Protein AF-L7FL25-F1 (afdb_monomer)

pLDDT: mean 92.97, std 6.47, range [58.88, 98.38]

Radius of gyration: 22.75 Å; Cα contacts (8 Å, |Δi|>4): 664; chains: 1; bounding box: 56×35×63 Å

Structure (mmCIF, N/CA/C/O backbone):
data_AF-L7FL25-F1
#
_entry.id   AF-L7FL25-F1
#
loop_
_atom_site.group_PDB
_atom_site.id
_atom_site.type_symbol
_atom_site.label_atom_id
_atom_site.label_alt_id
_atom_site.label_comp_id
_atom_site.label_asym_id
_atom_site.label_entity_id
_atom_site.label_seq_id
_atom_site.pdbx_PDB_ins_code
_atom_site.Cartn_x
_atom_site.Cartn_y
_atom_site.Cartn_z
_atom_site.occupancy
_atom_site.B_iso_or_equiv
_atom_site.auth_seq_id
_atom_site.auth_comp_id
_atom_site.auth_asym_id
_atom_site.auth_atom_id
_atom_site.pdbx_PDB_model_num
ATOM 1 N N . MET A 1 1 ? 30.724 -2.884 -9.203 1.00 71.31 1 MET A N 1
ATOM 2 C CA . MET A 1 1 ? 30.619 -2.531 -7.763 1.00 71.31 1 MET A CA 1
ATOM 3 C C . MET A 1 1 ? 30.364 -3.788 -6.920 1.00 71.31 1 MET A C 1
ATOM 5 O O . MET A 1 1 ? 29.225 -4.236 -6.845 1.00 71.31 1 MET A O 1
ATOM 9 N N . GLN A 1 2 ? 31.397 -4.402 -6.324 1.00 74.38 2 GLN A N 1
ATOM 10 C CA . GLN A 1 2 ? 31.293 -5.758 -5.736 1.00 74.38 2 GLN A CA 1
ATOM 11 C C . GLN A 1 2 ? 30.597 -5.832 -4.360 1.00 74.38 2 GLN A C 1
ATOM 13 O O . GLN A 1 2 ? 29.992 -6.856 -4.044 1.00 74.38 2 GLN A O 1
ATOM 18 N N . ASN A 1 3 ? 30.626 -4.745 -3.579 1.00 88.00 3 ASN A N 1
ATOM 19 C CA . ASN A 1 3 ? 30.110 -4.721 -2.199 1.00 88.00 3 ASN A CA 1
ATOM 20 C C . ASN A 1 3 ? 28.787 -3.955 -2.031 1.00 88.00 3 ASN A C 1
ATOM 22 O O . ASN A 1 3 ? 28.270 -3.859 -0.923 1.00 88.00 3 ASN A O 1
ATOM 26 N N . VAL A 1 4 ? 28.226 -3.407 -3.113 1.00 90.94 4 VAL A N 1
ATOM 27 C CA . VAL A 1 4 ? 26.942 -2.693 -3.054 1.00 90.94 4 VAL A CA 1
ATOM 28 C C . VAL A 1 4 ? 25.815 -3.699 -2.829 1.00 90.94 4 VAL A C 1
ATOM 30 O O . VAL A 1 4 ? 25.627 -4.607 -3.635 1.00 90.94 4 VAL A O 1
ATOM 33 N N . THR A 1 5 ? 25.055 -3.540 -1.748 1.00 93.44 5 THR A N 1
ATOM 34 C CA . THR A 1 5 ? 23.944 -4.439 -1.387 1.00 93.44 5 THR A CA 1
ATOM 35 C C . THR A 1 5 ? 22.573 -3.884 -1.767 1.00 93.44 5 THR A C 1
ATOM 37 O O . THR A 1 5 ? 21.626 -4.655 -1.919 1.00 93.44 5 THR A O 1
ATOM 40 N N . LYS A 1 6 ? 22.454 -2.566 -1.953 1.00 95.56 6 LYS A N 1
ATOM 41 C CA . LYS A 1 6 ? 21.206 -1.879 -2.296 1.00 95.56 6 LYS A CA 1
ATOM 42 C C . LYS A 1 6 ? 21.477 -0.726 -3.261 1.00 95.56 6 LYS A C 1
ATOM 44 O O . LYS A 1 6 ? 22.417 0.036 -3.051 1.00 95.56 6 LYS A O 1
ATOM 49 N N . ILE A 1 7 ? 20.639 -0.602 -4.284 1.00 95.88 7 ILE A N 1
ATOM 50 C CA . ILE A 1 7 ? 20.593 0.515 -5.230 1.00 95.88 7 ILE A CA 1
ATOM 51 C C . ILE A 1 7 ? 19.174 1.072 -5.180 1.00 95.88 7 ILE A C 1
ATOM 53 O O . ILE A 1 7 ? 18.212 0.357 -5.463 1.00 95.88 7 ILE A O 1
ATOM 57 N N . CYS A 1 8 ? 19.051 2.322 -4.744 1.00 96.19 8 CYS A N 1
ATOM 58 C CA . CYS A 1 8 ? 17.766 2.976 -4.525 1.00 96.19 8 CYS A CA 1
ATOM 59 C C . CYS A 1 8 ? 17.143 3.461 -5.838 1.00 96.19 8 CYS A C 1
ATOM 61 O O . CYS A 1 8 ? 17.826 3.572 -6.857 1.00 96.19 8 CYS A O 1
ATOM 63 N N . GLN A 1 9 ? 15.846 3.766 -5.798 1.00 95.62 9 GLN A N 1
ATOM 64 C CA . GLN A 1 9 ? 15.095 4.234 -6.963 1.00 95.62 9 GLN A CA 1
ATOM 65 C C . GLN A 1 9 ? 15.796 5.411 -7.651 1.00 95.62 9 GLN A C 1
ATOM 67 O O . GLN A 1 9 ? 16.361 6.277 -6.981 1.00 95.62 9 GLN A O 1
ATOM 72 N N . PHE A 1 10 ? 15.775 5.419 -8.983 1.00 96.12 10 PHE A N 1
ATOM 73 C CA . PHE A 1 10 ? 16.338 6.489 -9.816 1.00 96.12 10 PHE A CA 1
ATOM 74 C C . PHE A 1 10 ? 17.855 6.741 -9.680 1.00 96.12 10 PHE A C 1
ATOM 76 O O . PHE A 1 10 ? 18.336 7.760 -10.167 1.00 96.12 10 PHE A O 1
ATOM 83 N N . SER A 1 11 ? 18.638 5.823 -9.091 1.00 97.25 11 SER A N 1
ATOM 84 C CA . SER A 1 11 ? 20.077 6.048 -8.820 1.00 97.25 11 SER A CA 1
ATOM 85 C C . SER A 1 11 ? 20.934 6.383 -10.053 1.00 97.25 11 SER A C 1
ATOM 87 O O . SER A 1 11 ? 21.906 7.119 -9.916 1.00 97.25 11 SER A O 1
ATOM 89 N N . PHE A 1 12 ? 20.607 5.853 -11.238 1.00 97.56 12 PHE A N 1
ATOM 90 C CA . PHE A 1 12 ? 21.300 6.177 -12.496 1.00 97.56 12 PHE A CA 1
ATOM 91 C C . PHE A 1 12 ? 20.380 6.868 -13.510 1.00 97.56 12 PHE A C 1
ATOM 93 O O . PHE A 1 12 ? 20.730 6.989 -14.685 1.00 97.56 12 PHE A O 1
ATOM 100 N N . LYS A 1 13 ? 19.213 7.358 -13.072 1.00 97.50 13 LYS A N 1
ATOM 101 C CA . LYS A 1 13 ? 18.252 8.015 -13.958 1.00 97.50 13 LYS A CA 1
ATOM 102 C C . LYS A 1 13 ? 18.916 9.162 -14.722 1.00 97.50 13 LYS A C 1
ATOM 104 O O . LYS A 1 13 ? 19.648 9.969 -14.154 1.00 97.50 13 LYS A O 1
ATOM 109 N N . ASN A 1 14 ? 18.657 9.225 -16.024 1.00 97.75 14 ASN A N 1
ATOM 110 C CA . ASN A 1 14 ? 19.174 10.211 -16.971 1.00 97.75 14 ASN A CA 1
ATOM 111 C C . ASN A 1 14 ? 20.707 10.282 -17.074 1.00 97.75 14 ASN A C 1
ATOM 113 O O . ASN A 1 14 ? 21.243 11.258 -17.597 1.00 97.75 14 ASN A O 1
ATOM 117 N N . CYS A 1 15 ? 21.435 9.241 -16.654 1.00 97.88 15 CYS A N 1
ATOM 118 C CA . CYS A 1 15 ? 22.861 9.090 -16.952 1.00 97.88 15 CYS A CA 1
ATOM 119 C C . CYS A 1 15 ? 23.084 8.733 -18.437 1.00 97.88 15 CYS A C 1
ATOM 121 O O . CYS A 1 15 ? 23.600 7.669 -18.774 1.00 97.88 15 CYS A O 1
ATOM 123 N N . SER A 1 16 ? 22.694 9.630 -19.342 1.00 97.31 16 SER A N 1
ATOM 124 C CA . SER A 1 16 ? 22.695 9.435 -20.798 1.00 97.31 16 SER A CA 1
ATOM 125 C C . SER A 1 16 ? 24.093 9.256 -21.401 1.00 97.31 16 SER A C 1
ATOM 127 O O . SER A 1 16 ? 24.225 8.682 -22.478 1.00 97.31 16 SER A O 1
ATOM 129 N N . SER A 1 17 ? 25.144 9.680 -20.693 1.00 98.00 17 SER A N 1
ATOM 130 C CA . SER A 1 17 ? 26.545 9.491 -21.097 1.00 98.00 17 SER A CA 1
ATOM 131 C C . SER A 1 17 ? 27.182 8.199 -20.568 1.00 98.00 17 SER A C 1
ATOM 133 O O . SER A 1 17 ? 28.287 7.855 -20.991 1.00 98.00 17 SER A O 1
ATOM 135 N N . LEU A 1 18 ? 26.531 7.479 -19.645 1.00 97.88 18 LEU A N 1
ATOM 136 C CA . LEU A 1 18 ? 27.086 6.275 -19.023 1.00 97.88 18 LEU A CA 1
ATOM 137 C C . LEU A 1 18 ? 27.212 5.150 -20.055 1.00 97.88 18 LEU A C 1
ATOM 139 O O . LEU A 1 18 ? 26.214 4.728 -20.624 1.00 97.88 18 LEU A O 1
ATOM 143 N N . LYS A 1 19 ? 28.435 4.654 -20.286 1.00 98.25 19 LYS A N 1
ATOM 144 C CA . LYS A 1 19 ? 28.714 3.632 -21.314 1.00 98.25 19 LYS A CA 1
ATOM 145 C C . LYS A 1 19 ? 28.660 2.202 -20.798 1.00 98.25 19 LYS A C 1
ATOM 147 O O . LYS A 1 19 ? 28.176 1.311 -21.490 1.00 98.25 19 LYS A O 1
ATOM 152 N N . SER A 1 20 ? 29.144 1.971 -19.585 1.00 97.62 20 SER A N 1
ATOM 153 C CA . SER A 1 20 ? 29.201 0.634 -19.002 1.00 97.62 20 SER A CA 1
ATOM 154 C C . SER A 1 20 ? 28.794 0.651 -17.543 1.00 97.62 20 SER A C 1
ATOM 156 O O . SER A 1 20 ? 29.249 1.513 -16.789 1.00 97.62 20 SER A O 1
ATOM 158 N N . LEU A 1 21 ? 28.016 -0.342 -17.126 1.00 96.56 21 LEU A N 1
ATOM 159 C CA . LEU A 1 21 ? 27.626 -0.512 -15.735 1.00 96.56 21 LEU A CA 1
ATOM 160 C C . LEU A 1 21 ? 27.617 -1.994 -15.354 1.00 96.56 21 LEU A C 1
ATOM 162 O O . LEU A 1 21 ? 26.986 -2.821 -16.004 1.00 96.56 21 LEU A O 1
ATOM 166 N N . HIS A 1 22 ? 28.322 -2.318 -14.271 1.00 95.62 22 HIS A N 1
ATOM 167 C CA . HIS A 1 22 ? 28.366 -3.664 -13.705 1.00 95.62 22 HIS A CA 1
ATOM 168 C C . HIS A 1 22 ? 27.932 -3.633 -12.235 1.00 95.62 22 HIS A C 1
ATOM 170 O O . HIS A 1 22 ? 28.645 -3.123 -11.349 1.00 95.62 22 HIS A O 1
ATOM 176 N N . ILE A 1 23 ? 26.761 -4.212 -11.980 1.00 94.31 23 ILE A N 1
ATOM 177 C CA . ILE A 1 23 ? 26.146 -4.366 -10.666 1.00 94.31 23 ILE A CA 1
ATOM 178 C C . ILE A 1 23 ? 26.212 -5.840 -10.269 1.00 94.31 23 ILE A C 1
ATOM 180 O O . ILE A 1 23 ? 25.781 -6.728 -11.001 1.00 94.31 23 ILE A O 1
ATOM 184 N N . ASN A 1 24 ? 26.747 -6.102 -9.076 1.00 90.81 24 ASN A N 1
ATOM 185 C CA . ASN A 1 24 ? 26.892 -7.466 -8.583 1.00 90.81 24 ASN A CA 1
ATOM 186 C C . ASN A 1 24 ? 25.520 -8.136 -8.379 1.00 90.81 24 ASN A C 1
ATOM 188 O O . ASN A 1 24 ? 24.565 -7.483 -7.965 1.00 90.81 24 ASN A O 1
ATOM 192 N N . LYS A 1 25 ? 25.452 -9.459 -8.569 1.00 90.62 25 LYS A N 1
ATOM 193 C CA . LYS A 1 25 ? 24.206 -10.249 -8.516 1.00 90.62 25 LYS A CA 1
ATOM 194 C C . LYS A 1 25 ? 23.465 -10.230 -7.168 1.00 90.62 25 LYS A C 1
ATOM 196 O O . LYS A 1 25 ? 22.314 -10.646 -7.126 1.00 90.62 25 LYS A O 1
ATOM 201 N N . ARG A 1 26 ? 24.104 -9.791 -6.074 1.00 91.25 26 ARG A N 1
ATOM 202 C CA . ARG A 1 26 ? 23.493 -9.731 -4.730 1.00 91.25 26 ARG A CA 1
ATOM 203 C C . ARG A 1 26 ? 22.820 -8.391 -4.439 1.00 91.25 26 ARG A C 1
ATOM 205 O O . ARG A 1 26 ? 22.103 -8.289 -3.446 1.00 91.25 26 ARG A O 1
ATOM 212 N N . ALA A 1 27 ? 23.070 -7.366 -5.253 1.00 94.56 27 ALA A N 1
ATOM 213 C CA . ALA A 1 27 ? 22.489 -6.052 -5.039 1.00 94.56 27 ALA A CA 1
ATOM 214 C C . ALA A 1 27 ? 20.966 -6.099 -5.226 1.00 94.56 27 ALA A C 1
ATOM 216 O O . ALA A 1 27 ? 20.466 -6.581 -6.241 1.00 94.56 27 ALA A O 1
ATOM 217 N N . LYS A 1 28 ? 20.221 -5.553 -4.263 1.00 95.50 28 LYS A N 1
ATOM 218 C CA . LYS A 1 28 ? 18.791 -5.276 -4.420 1.00 95.50 28 LYS A CA 1
ATOM 219 C C . LYS A 1 28 ? 18.629 -3.967 -5.183 1.00 95.50 28 LYS A C 1
ATOM 221 O O . LYS A 1 28 ? 19.120 -2.938 -4.725 1.00 95.50 28 LYS A O 1
ATOM 226 N N . ILE A 1 29 ? 17.957 -4.018 -6.327 1.00 96.00 29 ILE A N 1
ATOM 227 C CA . ILE A 1 29 ? 17.713 -2.860 -7.192 1.00 96.00 29 ILE A CA 1
ATOM 228 C C . ILE A 1 29 ? 16.250 -2.439 -7.051 1.00 96.00 29 ILE A C 1
ATOM 230 O O . ILE A 1 29 ? 15.357 -3.283 -7.078 1.00 96.00 29 ILE A O 1
ATOM 234 N N . SER A 1 30 ? 16.015 -1.143 -6.874 1.00 96.12 30 SER A N 1
ATOM 235 C CA . SER A 1 30 ? 14.686 -0.530 -6.953 1.00 96.12 30 SER A CA 1
ATOM 236 C C . SER A 1 30 ? 14.312 -0.184 -8.402 1.00 96.12 30 SER A C 1
ATOM 238 O O . SER A 1 30 ? 15.174 -0.109 -9.272 1.00 96.12 30 SER A O 1
ATOM 240 N N . PHE A 1 31 ? 13.032 0.061 -8.669 1.00 95.56 31 PHE A N 1
ATOM 241 C CA . PHE A 1 31 ? 12.566 0.484 -9.994 1.00 95.56 31 PHE A CA 1
ATOM 242 C C . PHE A 1 31 ? 13.139 1.855 -10.406 1.00 95.56 31 PHE A C 1
ATOM 244 O O . PHE A 1 31 ? 13.623 2.635 -9.579 1.00 95.56 31 PHE A O 1
ATOM 251 N N . GLY A 1 32 ? 13.084 2.145 -11.702 1.00 96.62 32 GLY A N 1
ATOM 252 C CA . GLY A 1 32 ? 13.452 3.421 -12.306 1.00 96.62 32 GLY A CA 1
ATOM 253 C C . GLY A 1 32 ? 14.956 3.699 -12.320 1.00 96.62 32 GLY A C 1
ATOM 254 O O . GLY A 1 32 ? 15.379 4.820 -12.595 1.00 96.62 32 GLY A O 1
ATOM 255 N N . CYS A 1 33 ? 15.796 2.728 -11.955 1.00 97.00 33 CYS A N 1
ATOM 256 C CA . CYS A 1 33 ? 17.228 2.966 -11.799 1.00 97.00 33 CYS A CA 1
ATOM 257 C C . CYS A 1 33 ? 17.926 3.333 -13.108 1.00 97.00 33 CYS A C 1
ATOM 259 O O . CYS A 1 33 ? 18.925 4.042 -13.039 1.00 97.00 33 CYS A O 1
ATOM 261 N N . PHE A 1 34 ? 17.440 2.854 -14.253 1.00 97.75 34 PHE A N 1
ATOM 262 C CA . PHE A 1 34 ? 18.116 2.941 -15.547 1.00 97.75 34 PHE A CA 1
ATOM 263 C C . PHE A 1 34 ? 17.378 3.829 -16.553 1.00 97.75 34 PHE A C 1
ATOM 265 O O . PHE A 1 34 ? 17.811 3.927 -17.700 1.00 97.75 34 PHE A O 1
ATOM 272 N N . GLU A 1 35 ? 16.288 4.487 -16.148 1.00 97.00 35 GLU A N 1
ATOM 273 C CA . GLU A 1 35 ? 15.520 5.387 -17.013 1.00 97.00 35 GLU A CA 1
ATOM 274 C C . GLU A 1 35 ? 16.438 6.414 -17.682 1.00 97.00 35 GLU A C 1
ATOM 276 O O . GLU A 1 35 ? 17.232 7.079 -17.018 1.00 97.00 35 GLU A O 1
ATOM 281 N N . GLY A 1 36 ? 16.355 6.551 -19.004 1.00 97.12 36 GLY A N 1
ATOM 282 C CA . GLY A 1 36 ? 17.159 7.531 -19.737 1.00 97.12 36 GLY A CA 1
ATOM 283 C C . GLY A 1 36 ? 18.667 7.233 -19.807 1.00 97.12 36 GLY A C 1
ATOM 284 O O . GLY A 1 36 ? 19.416 8.069 -20.319 1.00 97.12 36 GLY A O 1
ATOM 285 N N . CYS A 1 37 ? 19.151 6.063 -19.365 1.00 97.88 37 CYS A N 1
ATOM 286 C CA . CYS A 1 37 ? 20.539 5.616 -19.576 1.00 97.88 37 CYS A CA 1
ATOM 287 C C . CYS A 1 37 ? 20.805 5.176 -21.032 1.00 97.88 37 CYS A C 1
ATOM 289 O O . CYS A 1 37 ? 21.295 4.079 -21.296 1.00 97.88 37 CYS A O 1
ATOM 291 N N . VAL A 1 38 ? 20.499 6.041 -21.997 1.00 96.81 38 VAL A N 1
ATOM 292 C CA . VAL A 1 38 ? 20.554 5.741 -23.440 1.00 96.81 38 VAL A CA 1
ATOM 293 C C . VAL A 1 38 ? 21.971 5.528 -23.984 1.00 96.81 38 VAL A C 1
ATOM 295 O O . VAL A 1 38 ? 22.139 5.024 -25.089 1.00 96.81 38 VAL A O 1
ATOM 298 N N . GLY A 1 39 ? 23.002 5.916 -23.229 1.00 97.50 39 GLY A N 1
ATOM 299 C CA . GLY A 1 39 ? 24.400 5.760 -23.625 1.00 97.50 39 GLY A CA 1
ATOM 300 C C . GLY A 1 39 ? 25.001 4.389 -23.338 1.00 97.50 39 GLY A C 1
ATOM 301 O O . GLY A 1 39 ? 26.134 4.156 -23.769 1.00 97.50 39 GLY A O 1
ATOM 302 N N . LEU A 1 40 ? 24.294 3.518 -22.608 1.00 98.31 40 LEU A N 1
ATOM 303 C CA . LEU A 1 40 ? 24.820 2.224 -22.187 1.00 98.31 40 LEU A CA 1
ATOM 304 C C . LEU A 1 40 ? 25.064 1.325 -23.401 1.00 98.31 40 LEU A C 1
ATOM 306 O O . LEU A 1 40 ? 24.191 1.119 -24.237 1.00 98.31 40 LEU A O 1
ATOM 310 N N . THR A 1 41 ? 26.251 0.731 -23.451 1.00 98.06 41 THR A N 1
ATOM 311 C CA . THR A 1 41 ? 26.651 -0.282 -24.437 1.00 98.06 41 THR A CA 1
ATOM 312 C C . THR A 1 41 ? 27.077 -1.592 -23.776 1.00 98.06 41 THR A C 1
ATOM 314 O O . THR A 1 41 ? 27.203 -2.608 -24.451 1.00 98.06 41 THR A O 1
ATOM 317 N N . SER A 1 42 ? 27.287 -1.598 -22.455 1.00 97.94 42 SER A N 1
ATOM 318 C CA . SER A 1 42 ? 27.575 -2.798 -21.664 1.00 97.94 42 SER A CA 1
ATOM 319 C C . SER A 1 42 ? 26.871 -2.730 -20.309 1.00 97.94 42 SER A C 1
ATOM 321 O O . SER A 1 42 ? 27.067 -1.778 -19.551 1.00 97.94 42 SER A O 1
ATOM 323 N N . LEU A 1 43 ? 26.043 -3.730 -20.000 1.00 97.56 43 LEU A N 1
ATOM 324 C CA . LEU A 1 43 ? 25.255 -3.761 -18.771 1.00 97.56 43 LEU A CA 1
ATOM 325 C C . LEU A 1 43 ? 25.160 -5.171 -18.186 1.00 97.56 43 LEU A C 1
ATOM 327 O O . LEU A 1 43 ? 24.567 -6.075 -18.781 1.00 97.56 43 LEU A O 1
ATOM 331 N N . GLU A 1 44 ? 25.656 -5.327 -16.962 1.00 96.12 44 GLU A N 1
ATOM 332 C CA . GLU A 1 44 ? 25.461 -6.529 -16.153 1.00 96.12 44 GLU A CA 1
ATOM 333 C C . GLU A 1 44 ? 24.740 -6.175 -14.852 1.00 96.12 44 GLU A C 1
ATOM 335 O O . GLU A 1 44 ? 25.232 -5.377 -14.051 1.00 96.12 44 GLU A O 1
ATOM 340 N N . ILE A 1 45 ? 23.564 -6.773 -14.658 1.00 96.00 45 ILE A N 1
ATOM 341 C CA . ILE A 1 45 ? 22.691 -6.556 -13.500 1.00 96.00 45 ILE A CA 1
ATOM 342 C C . ILE A 1 45 ? 22.207 -7.892 -12.911 1.00 96.00 45 ILE A C 1
ATOM 344 O O . ILE A 1 45 ? 22.165 -8.894 -13.632 1.00 96.00 45 ILE A O 1
ATOM 348 N N . PRO A 1 46 ? 21.813 -7.930 -11.622 1.00 95.00 46 PRO A N 1
ATOM 349 C CA . PRO A 1 46 ? 21.092 -9.042 -11.008 1.00 95.00 46 PRO A CA 1
ATOM 350 C C . PRO A 1 46 ? 19.952 -9.566 -11.887 1.00 95.00 46 PRO A C 1
ATOM 352 O O . PRO A 1 46 ? 19.007 -8.849 -12.217 1.00 95.00 46 PRO A O 1
ATOM 355 N N . ASN A 1 47 ? 20.054 -10.835 -12.272 1.00 95.81 47 ASN A N 1
ATOM 356 C CA . ASN A 1 47 ? 19.052 -11.536 -13.062 1.00 95.81 47 ASN A CA 1
ATOM 357 C C . ASN A 1 47 ? 19.123 -13.046 -12.786 1.00 95.81 47 ASN A C 1
ATOM 359 O O . ASN A 1 47 ? 20.144 -13.556 -12.320 1.00 95.81 47 ASN A O 1
ATOM 363 N N . ASN A 1 48 ? 18.048 -13.751 -13.119 1.00 95.94 48 ASN A N 1
ATOM 364 C CA . ASN A 1 48 ? 17.998 -15.202 -13.223 1.00 95.94 48 ASN A CA 1
ATOM 365 C C . ASN A 1 48 ? 17.722 -15.564 -14.687 1.00 95.94 48 ASN A C 1
ATOM 367 O O . ASN A 1 48 ? 16.607 -15.359 -15.162 1.00 95.94 48 ASN A O 1
ATOM 371 N N . ASN A 1 49 ? 18.733 -16.055 -15.408 1.00 95.75 49 ASN A N 1
ATOM 372 C CA . ASN A 1 49 ? 18.632 -16.393 -16.833 1.00 95.75 49 ASN A CA 1
ATOM 373 C C . ASN A 1 49 ? 17.981 -15.271 -17.660 1.00 95.75 49 ASN A C 1
ATOM 375 O O . ASN A 1 49 ? 16.960 -15.476 -18.309 1.00 95.75 49 ASN A O 1
ATOM 379 N N . LYS A 1 50 ? 18.554 -14.063 -17.593 1.00 96.62 50 LYS A N 1
ATOM 380 C CA . LYS A 1 50 ? 18.061 -12.831 -18.233 1.00 96.62 50 LYS A CA 1
ATOM 381 C C . LYS A 1 50 ? 16.744 -12.268 -17.696 1.00 96.62 50 LYS A C 1
ATOM 383 O O . LYS A 1 50 ? 16.433 -11.127 -18.019 1.00 96.62 50 LYS A O 1
ATOM 388 N N . LYS A 1 51 ? 16.007 -12.961 -16.830 1.00 97.31 51 LYS A N 1
ATOM 389 C CA . LYS A 1 51 ? 14.871 -12.361 -16.121 1.00 97.31 51 LYS A CA 1
ATOM 390 C C . LYS A 1 51 ? 15.366 -11.509 -14.957 1.00 97.31 51 LYS A C 1
ATOM 392 O O . LYS A 1 51 ? 16.019 -12.035 -14.053 1.00 97.31 51 LYS A O 1
ATOM 397 N N . VAL A 1 52 ? 15.087 -10.208 -14.963 1.00 96.31 52 VAL A N 1
ATOM 398 C CA . VAL A 1 52 ? 15.474 -9.331 -13.845 1.00 96.31 52 VAL A CA 1
ATOM 399 C C . VAL A 1 52 ? 14.692 -9.688 -12.579 1.00 96.31 52 VAL A C 1
ATOM 401 O O . VAL A 1 52 ? 13.556 -10.155 -12.638 1.00 96.31 52 VAL A O 1
ATOM 404 N N . THR A 1 53 ? 15.315 -9.501 -11.417 1.00 91.12 53 THR A N 1
ATOM 405 C CA . THR A 1 53 ? 14.745 -9.896 -10.113 1.00 91.12 53 THR A CA 1
ATOM 406 C C . THR A 1 53 ? 14.031 -8.755 -9.385 1.00 91.12 53 THR A C 1
ATOM 408 O O . THR A 1 53 ? 13.711 -8.883 -8.206 1.00 91.12 53 THR A O 1
ATOM 411 N N . PHE A 1 54 ? 13.837 -7.621 -10.051 1.00 94.38 54 PHE A N 1
ATOM 412 C CA . PHE A 1 54 ? 13.227 -6.408 -9.516 1.00 94.38 54 PHE A CA 1
ATOM 413 C C . PHE A 1 54 ? 12.162 -5.897 -10.489 1.00 94.38 54 PHE A C 1
ATOM 415 O O . PHE A 1 54 ? 12.193 -6.237 -11.672 1.00 94.38 54 PHE A O 1
ATOM 422 N N . LYS A 1 55 ? 11.218 -5.097 -9.986 1.00 96.00 55 LYS A N 1
ATOM 423 C CA . LYS A 1 55 ? 10.223 -4.442 -10.840 1.00 96.00 55 LYS A CA 1
ATOM 424 C C . LYS A 1 55 ? 10.864 -3.289 -11.600 1.00 96.00 55 LYS A C 1
ATOM 426 O O . LYS A 1 55 ? 11.694 -2.575 -11.040 1.00 96.00 55 LYS A O 1
ATOM 431 N N . VAL A 1 56 ? 10.459 -3.110 -12.848 1.00 96.94 56 VAL A N 1
ATOM 432 C CA . VAL A 1 56 ? 10.991 -2.085 -13.756 1.00 96.94 56 VAL A CA 1
ATOM 433 C C . VAL A 1 56 ? 9.911 -1.069 -14.100 1.00 96.94 56 VAL A C 1
ATOM 435 O O . VAL A 1 56 ? 8.723 -1.377 -14.018 1.00 96.94 56 VAL A O 1
ATOM 438 N N . THR A 1 57 ? 10.296 0.138 -14.496 1.00 97.06 57 THR A N 1
ATOM 439 C CA . THR A 1 57 ? 9.365 1.040 -15.189 1.00 97.06 57 THR A CA 1
ATOM 440 C C . THR A 1 57 ? 9.353 0.745 -16.690 1.00 97.06 57 THR A C 1
ATOM 442 O O . THR A 1 57 ? 10.230 0.051 -17.209 1.00 97.06 57 THR A O 1
ATOM 445 N N . ASN A 1 58 ? 8.379 1.294 -17.423 1.00 95.19 58 ASN A N 1
ATOM 446 C CA . ASN A 1 58 ? 8.378 1.207 -18.890 1.00 95.19 58 ASN A CA 1
ATOM 447 C C . ASN A 1 58 ? 9.641 1.855 -19.506 1.00 95.19 58 ASN A C 1
ATOM 449 O O . ASN A 1 58 ? 10.086 1.449 -20.577 1.00 95.19 58 ASN A O 1
ATOM 453 N N . GLU A 1 59 ? 10.238 2.849 -18.838 1.00 96.19 59 GLU A N 1
ATOM 454 C CA . GLU A 1 59 ? 11.475 3.500 -19.288 1.00 96.19 59 GLU A CA 1
ATOM 455 C C . GLU A 1 59 ? 12.721 2.651 -19.001 1.00 96.19 59 GLU A C 1
ATOM 457 O O . GLU A 1 59 ? 13.614 2.575 -19.847 1.00 96.19 59 GLU A O 1
ATOM 462 N N . ASP A 1 60 ? 12.771 1.953 -17.861 1.00 97.62 60 ASP A N 1
ATOM 463 C CA . ASP A 1 60 ? 13.795 0.930 -17.621 1.00 97.62 60 ASP A CA 1
ATOM 464 C C . ASP A 1 60 ? 13.725 -0.166 -18.697 1.00 97.62 60 ASP A C 1
ATOM 466 O O . ASP A 1 60 ? 14.748 -0.541 -19.265 1.00 97.62 60 ASP A O 1
ATOM 470 N N . GLU A 1 61 ? 12.528 -0.672 -19.017 1.00 96.94 61 GLU A N 1
ATOM 471 C CA . GLU A 1 61 ? 12.338 -1.720 -20.030 1.00 96.94 61 GLU A CA 1
ATOM 472 C C . GLU A 1 61 ? 12.946 -1.326 -21.384 1.00 96.94 61 GLU A C 1
ATOM 474 O O . GLU A 1 61 ? 13.654 -2.134 -21.995 1.00 96.94 61 GLU A O 1
ATOM 479 N N . LYS A 1 62 ? 12.739 -0.080 -21.832 1.00 97.12 62 LYS A N 1
ATOM 480 C CA . LYS A 1 62 ? 13.326 0.439 -23.080 1.00 97.12 62 LYS A CA 1
ATOM 481 C C . LYS A 1 62 ? 14.854 0.366 -23.074 1.00 97.12 62 LYS A C 1
ATOM 483 O O . LYS A 1 62 ? 15.452 0.051 -24.100 1.00 97.12 62 LYS A O 1
ATOM 488 N N . VAL A 1 63 ? 15.485 0.630 -21.930 1.00 98.25 63 VAL A N 1
ATOM 489 C CA . VAL A 1 63 ? 16.947 0.587 -21.769 1.00 98.25 63 VAL A CA 1
ATOM 490 C C . VAL A 1 63 ? 17.465 -0.844 -21.628 1.00 98.25 63 VAL A C 1
ATOM 492 O O . VAL A 1 63 ? 18.540 -1.162 -22.131 1.00 98.25 63 VAL A O 1
ATOM 495 N N . LEU A 1 64 ? 16.720 -1.722 -20.957 1.00 97.94 64 LEU A N 1
ATOM 496 C CA . LEU A 1 64 ? 17.163 -3.075 -20.614 1.00 97.94 64 LEU A CA 1
ATOM 497 C C . LEU A 1 64 ? 16.916 -4.100 -21.732 1.00 97.94 64 LEU A C 1
ATOM 499 O O . LEU A 1 64 ? 17.694 -5.048 -21.873 1.00 97.94 64 LEU A O 1
ATOM 503 N N . THR A 1 65 ? 15.874 -3.911 -22.545 1.00 97.62 65 THR A N 1
ATOM 504 C CA . THR A 1 65 ? 15.507 -4.826 -23.642 1.00 97.62 65 THR A CA 1
ATOM 505 C C . THR A 1 65 ? 16.646 -5.051 -24.651 1.00 97.62 65 THR A C 1
ATOM 507 O O . THR A 1 65 ? 16.913 -6.212 -24.969 1.00 97.62 65 THR A O 1
ATOM 510 N N . PRO A 1 66 ? 17.401 -4.024 -25.104 1.00 98.00 66 PRO A N 1
ATOM 511 C CA . PRO A 1 66 ? 18.546 -4.214 -26.006 1.00 98.00 66 PRO A CA 1
ATOM 512 C C . PRO A 1 66 ? 19.652 -5.141 -25.471 1.00 98.00 66 PRO A C 1
ATOM 514 O O . PRO A 1 66 ? 20.392 -5.731 -26.253 1.00 98.00 66 PRO A O 1
ATOM 517 N N . PHE A 1 67 ? 19.758 -5.318 -24.149 1.00 98.00 67 PHE A N 1
ATOM 518 C CA . PHE A 1 67 ? 20.717 -6.235 -23.510 1.00 98.00 67 PHE A CA 1
ATOM 519 C C . PHE A 1 67 ? 20.175 -7.670 -23.341 1.00 98.00 67 PHE A C 1
ATOM 521 O O . PHE A 1 67 ? 20.837 -8.543 -22.753 1.00 98.00 67 PHE A O 1
ATOM 528 N N . GLY A 1 68 ? 18.965 -7.921 -23.849 1.00 97.94 68 GLY A N 1
ATOM 529 C CA . GLY A 1 68 ? 18.280 -9.208 -23.819 1.00 97.94 68 GLY A CA 1
ATOM 530 C C . GLY A 1 68 ? 17.667 -9.557 -22.466 1.00 97.94 68 GLY A C 1
ATOM 531 O O . GLY A 1 68 ? 17.481 -10.740 -22.192 1.00 97.94 68 GLY A O 1
ATOM 532 N N . TYR A 1 69 ? 17.416 -8.574 -21.596 1.00 98.06 69 TYR A N 1
ATOM 533 C CA . TYR A 1 69 ? 16.728 -8.810 -20.326 1.00 98.06 69 TYR A CA 1
ATOM 534 C C . TYR A 1 69 ? 15.212 -8.956 -20.524 1.00 98.06 69 TYR A C 1
ATOM 536 O O . TYR A 1 69 ? 14.635 -8.384 -21.444 1.00 98.06 69 TYR A O 1
ATOM 544 N N . THR A 1 70 ? 14.574 -9.730 -19.645 1.00 97.19 70 THR A N 1
ATOM 545 C CA . THR A 1 70 ? 13.119 -9.940 -19.594 1.00 97.19 70 THR A CA 1
ATOM 546 C C . THR A 1 70 ? 12.569 -9.572 -18.219 1.00 97.19 70 THR A C 1
ATOM 548 O O . THR A 1 70 ? 13.310 -9.541 -17.230 1.00 97.19 70 THR A O 1
ATOM 551 N N . PHE A 1 71 ? 11.265 -9.301 -18.151 1.00 96.06 71 PHE A N 1
ATOM 552 C CA . PHE A 1 71 ? 10.637 -8.614 -17.020 1.00 96.06 71 PHE A CA 1
ATOM 553 C C . PHE A 1 71 ? 9.438 -9.395 -16.473 1.00 96.06 71 PHE A C 1
ATOM 555 O O . PHE A 1 71 ? 8.843 -10.221 -17.166 1.00 96.06 71 PHE A O 1
ATOM 562 N N . GLY A 1 72 ? 9.143 -9.173 -15.193 1.00 92.69 72 GLY A N 1
ATOM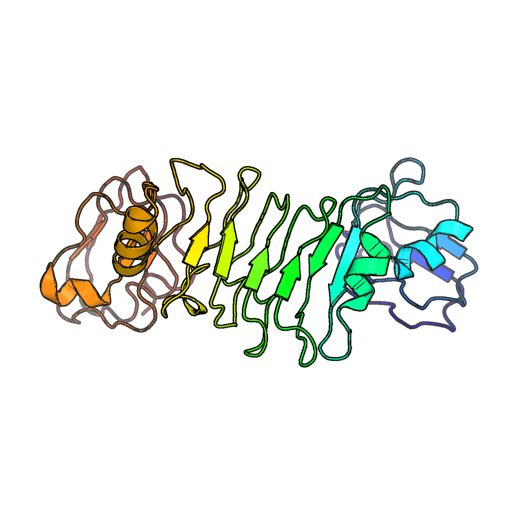 563 C CA . GLY A 1 72 ? 7.913 -9.620 -14.544 1.00 92.69 72 GLY A CA 1
ATOM 564 C C . GLY A 1 72 ? 6.949 -8.448 -14.421 1.00 92.69 72 GLY A C 1
ATOM 565 O O . GLY A 1 72 ? 6.548 -7.885 -15.431 1.00 92.69 72 GLY A O 1
ATOM 566 N N . ASP A 1 73 ? 6.617 -8.096 -13.183 1.00 92.94 73 ASP A N 1
ATOM 567 C CA . ASP A 1 73 ? 5.753 -6.959 -12.874 1.00 92.94 73 ASP A CA 1
ATOM 568 C C . ASP A 1 73 ? 6.484 -5.621 -13.050 1.00 92.94 73 ASP A C 1
ATOM 570 O O . ASP A 1 73 ? 7.703 -5.512 -12.846 1.00 92.94 73 ASP A O 1
ATOM 574 N N . HIS A 1 74 ? 5.705 -4.584 -13.340 1.00 97.50 74 HIS A N 1
ATOM 575 C CA . HIS A 1 74 ? 6.173 -3.226 -13.577 1.00 97.50 74 HIS A CA 1
ATOM 576 C C . HIS A 1 74 ? 5.723 -2.266 -12.483 1.00 97.50 74 HIS A C 1
ATOM 578 O O . HIS A 1 74 ? 4.774 -2.515 -11.741 1.00 97.50 74 HIS A O 1
ATOM 584 N N . VAL A 1 75 ? 6.400 -1.125 -12.417 1.00 97.81 75 VAL A N 1
ATOM 585 C CA . VAL A 1 75 ? 5.956 0.050 -11.670 1.00 97.81 75 VAL A CA 1
ATOM 586 C C . VAL A 1 75 ?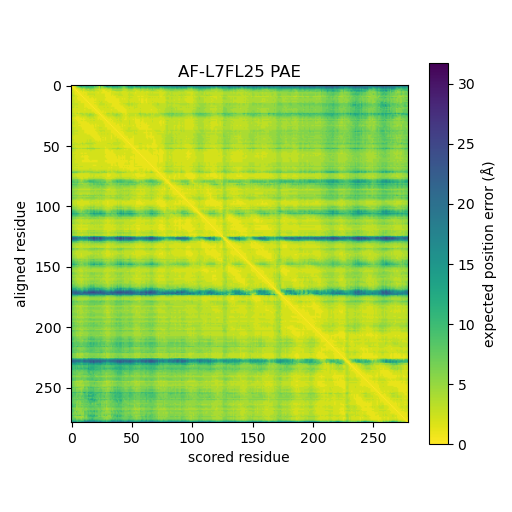 5.559 1.134 -12.664 1.00 97.81 75 VAL A C 1
ATOM 588 O O . VAL A 1 75 ? 6.358 1.538 -13.510 1.00 97.81 75 VAL A O 1
ATOM 591 N N . CYS A 1 76 ? 4.330 1.630 -12.546 1.00 97.38 76 CYS A N 1
ATOM 592 C CA . CYS A 1 76 ? 3.916 2.872 -13.183 1.00 97.38 76 CYS A CA 1
ATOM 593 C C . CYS A 1 76 ? 4.070 3.998 -12.159 1.00 97.38 76 CYS A C 1
ATOM 595 O O . CYS A 1 76 ? 3.233 4.167 -11.273 1.00 97.38 76 CYS A O 1
ATOM 597 N N . TYR A 1 77 ? 5.176 4.734 -12.259 1.00 95.19 77 TYR A N 1
ATOM 598 C CA . TYR A 1 77 ? 5.454 5.858 -11.372 1.00 95.19 77 TYR A CA 1
ATOM 599 C C . TYR A 1 77 ? 4.792 7.140 -11.892 1.00 95.19 77 TYR A C 1
ATOM 601 O O . TYR A 1 77 ? 4.983 7.500 -13.059 1.00 95.19 77 TYR A O 1
ATOM 609 N N . PHE A 1 78 ? 4.058 7.824 -11.018 1.00 93.19 78 PHE A N 1
ATOM 610 C CA . PHE A 1 78 ? 3.424 9.118 -11.242 1.00 93.19 78 PHE A CA 1
ATOM 611 C C . PHE A 1 78 ? 4.135 10.213 -10.440 1.00 93.19 78 PHE A C 1
ATOM 613 O O . PHE A 1 78 ? 4.426 10.065 -9.254 1.00 93.19 78 PHE A O 1
ATOM 620 N N . ASN A 1 79 ? 4.409 11.330 -11.098 1.00 86.19 79 ASN A N 1
ATOM 621 C CA . ASN A 1 79 ? 4.808 12.587 -10.485 1.00 86.19 79 ASN A CA 1
ATOM 622 C C . ASN A 1 79 ? 3.751 13.662 -10.772 1.00 86.19 79 ASN A C 1
ATOM 624 O O . ASN A 1 79 ? 2.913 13.489 -11.648 1.00 86.19 79 ASN A O 1
ATOM 628 N N . THR A 1 80 ? 3.848 14.807 -10.098 1.00 76.00 80 THR A N 1
ATOM 629 C CA . THR A 1 80 ? 2.854 15.895 -10.174 1.00 76.00 80 THR A CA 1
ATOM 630 C C . THR A 1 80 ? 2.690 16.548 -11.552 1.00 76.00 80 THR A C 1
ATOM 632 O O . THR A 1 80 ? 1.791 17.360 -11.732 1.00 76.00 80 THR A O 1
ATOM 635 N N . LYS A 1 81 ? 3.557 16.240 -12.523 1.00 82.00 81 LYS A N 1
ATOM 636 C CA . LYS A 1 81 ? 3.443 16.702 -13.917 1.00 82.00 81 LYS A CA 1
ATOM 637 C C . LYS A 1 81 ? 2.868 15.642 -14.852 1.00 82.00 81 LYS A C 1
ATOM 639 O O . LYS A 1 81 ? 2.628 15.940 -16.019 1.00 82.00 81 LYS A O 1
ATOM 644 N N . ASP A 1 82 ? 2.740 14.405 -14.384 1.00 86.56 82 ASP A N 1
ATOM 645 C CA . ASP A 1 82 ? 2.172 13.332 -15.183 1.00 86.56 82 ASP A CA 1
ATOM 646 C C . ASP A 1 82 ? 0.658 13.491 -15.279 1.00 86.56 82 ASP A C 1
ATOM 648 O O . ASP A 1 82 ? 0.001 13.938 -14.344 1.00 86.56 82 ASP A O 1
ATOM 652 N N . THR A 1 83 ? 0.101 13.090 -16.416 1.00 85.94 83 THR A N 1
ATOM 653 C CA . THR A 1 83 ? -1.339 13.154 -16.664 1.00 85.94 83 THR A CA 1
ATOM 654 C C . THR A 1 83 ? -1.966 11.764 -16.595 1.00 85.94 83 THR A C 1
ATOM 656 O O . THR A 1 83 ? -1.283 10.734 -16.564 1.00 85.94 83 THR A O 1
ATOM 659 N N . TYR A 1 84 ? -3.298 11.719 -16.631 1.00 86.19 84 TYR A N 1
ATOM 660 C CA . TYR A 1 84 ? -4.067 10.474 -16.672 1.00 86.19 84 TYR A CA 1
ATOM 661 C C . TYR A 1 84 ? -3.744 9.585 -17.884 1.00 86.19 84 TYR A C 1
ATOM 663 O O . TYR A 1 84 ? -4.007 8.384 -17.843 1.00 86.19 84 TYR A O 1
ATOM 671 N N . LEU A 1 85 ? -3.130 10.132 -18.941 1.00 90.12 85 LEU A N 1
ATOM 672 C CA . LEU A 1 85 ? -2.748 9.382 -20.141 1.00 90.12 85 LEU A CA 1
ATOM 673 C C . LEU A 1 85 ? -1.797 8.217 -19.832 1.00 90.12 85 LEU A C 1
ATOM 675 O O . LEU A 1 85 ? -1.785 7.224 -20.556 1.00 90.12 85 LEU A O 1
ATOM 679 N N . LYS A 1 86 ? -1.066 8.258 -18.710 1.00 92.06 86 LYS A N 1
ATOM 680 C CA . LYS A 1 86 ? -0.270 7.111 -18.247 1.00 92.06 86 LYS A CA 1
ATOM 681 C C . LYS A 1 86 ? -1.103 5.853 -17.997 1.00 92.06 86 LYS A C 1
ATOM 683 O O . LYS A 1 86 ? -0.598 4.746 -18.178 1.00 92.06 86 LYS A O 1
ATOM 688 N N . PHE A 1 87 ? -2.380 5.984 -17.637 1.00 93.88 87 PHE A N 1
ATOM 689 C CA . PHE A 1 87 ? -3.273 4.829 -17.543 1.00 93.88 87 PHE A CA 1
ATOM 690 C C . PHE A 1 87 ? -3.530 4.194 -18.916 1.00 93.88 87 PHE A C 1
ATOM 692 O O . PHE A 1 87 ? -3.570 2.966 -19.027 1.00 93.88 87 PHE A O 1
ATOM 699 N N . ASP A 1 88 ? -3.618 4.999 -19.978 1.00 92.94 88 ASP A N 1
ATOM 700 C CA . ASP A 1 88 ? -3.779 4.508 -21.350 1.00 92.94 88 ASP A CA 1
ATOM 701 C C . ASP A 1 88 ? -2.538 3.774 -21.865 1.00 92.94 88 ASP A C 1
ATOM 703 O O . ASP A 1 88 ? -2.661 2.806 -22.620 1.00 92.94 88 ASP A O 1
ATOM 707 N N . GLU A 1 89 ? -1.351 4.182 -21.416 1.00 92.94 89 GLU A N 1
ATOM 708 C CA . GLU A 1 89 ? -0.088 3.521 -21.756 1.00 92.94 89 GLU A CA 1
ATOM 709 C C . GLU A 1 89 ? 0.013 2.102 -21.176 1.00 92.94 89 GLU A C 1
ATOM 711 O O . GLU A 1 89 ? 0.624 1.223 -21.796 1.00 92.94 89 GLU A O 1
ATOM 716 N N . ILE A 1 90 ? -0.591 1.864 -20.003 1.00 95.88 90 ILE A N 1
ATOM 717 C CA . ILE A 1 90 ? -0.488 0.584 -19.288 1.00 95.88 90 ILE A CA 1
ATOM 718 C C . ILE A 1 90 ? -1.689 -0.342 -19.501 1.00 95.88 90 ILE A C 1
ATOM 720 O O . ILE A 1 90 ? -1.515 -1.559 -19.450 1.00 95.88 90 ILE A O 1
ATOM 724 N N . LYS A 1 91 ? -2.895 0.175 -19.781 1.00 95.69 91 LYS A N 1
ATOM 725 C CA . LYS A 1 91 ? -4.147 -0.617 -19.750 1.00 95.69 91 LYS A CA 1
ATOM 726 C C . LYS A 1 91 ? -4.187 -1.828 -20.690 1.00 95.69 91 LYS A C 1
ATOM 728 O O . LYS A 1 91 ? -4.881 -2.802 -20.408 1.00 95.69 91 LYS A O 1
ATOM 733 N N . ASN A 1 92 ? -3.447 -1.769 -21.798 1.00 93.62 92 ASN A N 1
ATOM 734 C CA . ASN A 1 92 ? -3.411 -2.813 -22.829 1.00 93.62 92 ASN A CA 1
ATOM 735 C C . ASN A 1 92 ? -2.137 -3.673 -22.778 1.00 93.62 92 ASN A C 1
ATOM 737 O O . ASN A 1 92 ? -1.890 -4.470 -23.683 1.00 93.62 92 ASN A O 1
ATOM 741 N N . LYS A 1 93 ? -1.294 -3.495 -21.758 1.00 94.12 93 LYS A N 1
ATOM 742 C CA . LYS A 1 93 ? -0.047 -4.245 -21.600 1.00 94.12 93 LYS A CA 1
ATOM 743 C C . LYS A 1 93 ? -0.308 -5.578 -20.898 1.00 94.12 93 LYS A C 1
ATOM 745 O O . LYS A 1 93 ? -1.142 -5.671 -20.003 1.00 94.12 93 LYS A O 1
ATOM 750 N N . ASN A 1 94 ? 0.473 -6.595 -21.260 1.00 92.88 94 ASN A N 1
ATOM 751 C CA . ASN A 1 94 ? 0.394 -7.943 -20.679 1.00 92.88 94 ASN A CA 1
ATOM 752 C C . ASN A 1 94 ? 1.184 -8.091 -19.363 1.00 92.88 94 ASN A C 1
ATOM 754 O O . ASN A 1 94 ? 1.485 -9.208 -18.946 1.00 92.88 94 ASN A O 1
ATOM 758 N N . TYR A 1 95 ? 1.534 -6.973 -18.730 1.00 94.81 95 TYR A N 1
ATOM 759 C CA . TYR A 1 95 ? 2.214 -6.923 -17.441 1.00 94.81 95 TYR A CA 1
ATOM 760 C C . TYR A 1 95 ? 1.237 -6.523 -16.344 1.00 94.81 95 TYR A C 1
ATOM 762 O O . TYR A 1 95 ? 0.255 -5.824 -16.613 1.00 94.81 95 TYR A O 1
ATOM 770 N N . PHE A 1 96 ? 1.536 -6.935 -15.113 1.00 97.00 96 PHE A N 1
ATOM 771 C CA . PHE A 1 96 ? 0.906 -6.366 -13.930 1.00 97.00 96 PHE A CA 1
ATOM 772 C C . PHE A 1 96 ? 1.669 -5.125 -13.475 1.00 97.00 96 PHE A C 1
ATOM 774 O O . PHE A 1 96 ? 2.897 -5.085 -13.558 1.00 97.00 96 PHE A O 1
ATOM 781 N N . TYR A 1 97 ? 0.936 -4.129 -12.987 1.00 98.19 97 TYR A N 1
ATOM 782 C CA . TYR A 1 97 ? 1.491 -2.848 -12.569 1.00 98.19 97 TYR A CA 1
ATOM 783 C C . TYR A 1 97 ? 1.242 -2.575 -11.089 1.00 98.19 97 TYR A C 1
ATOM 785 O O . TYR A 1 97 ? 0.149 -2.792 -10.561 1.00 98.19 97 TYR A O 1
ATOM 793 N N . GLU A 1 98 ? 2.256 -2.017 -10.441 1.00 98.12 98 GLU A N 1
ATOM 794 C CA . GLU A 1 98 ? 2.106 -1.271 -9.198 1.00 98.12 98 GLU A CA 1
ATOM 795 C C . GLU A 1 98 ? 2.098 0.221 -9.517 1.00 98.12 98 GLU A C 1
ATOM 797 O O . GLU A 1 98 ? 2.996 0.717 -10.203 1.00 98.12 98 GLU A O 1
ATOM 802 N N . LEU A 1 99 ? 1.094 0.940 -9.025 1.00 97.62 99 LEU A N 1
ATOM 803 C CA . LEU A 1 99 ? 1.056 2.393 -9.109 1.00 97.62 99 LEU A CA 1
ATOM 804 C C . LEU A 1 99 ? 1.836 2.971 -7.936 1.00 97.62 99 LEU A C 1
ATOM 806 O O . LEU A 1 99 ? 1.593 2.594 -6.788 1.00 97.62 99 LEU A O 1
ATOM 810 N N . GLN A 1 100 ? 2.780 3.858 -8.238 1.00 96.00 100 GLN A N 1
ATOM 811 C CA . GLN A 1 100 ? 3.590 4.531 -7.229 1.00 96.00 100 GLN A CA 1
ATOM 812 C C . GLN A 1 100 ? 3.693 6.028 -7.490 1.00 96.00 100 GLN A C 1
ATOM 814 O O . GLN A 1 100 ? 3.565 6.471 -8.629 1.00 96.00 100 GLN A O 1
ATOM 819 N N . GLY A 1 101 ? 4.002 6.787 -6.441 1.00 93.38 101 GLY A N 1
ATOM 820 C CA . GLY A 1 101 ? 4.126 8.240 -6.505 1.00 93.38 101 GLY A CA 1
ATOM 821 C C . GLY A 1 101 ? 2.800 8.920 -6.187 1.00 93.38 101 GLY A C 1
ATOM 822 O O . GLY A 1 101 ? 2.073 8.433 -5.331 1.00 93.38 101 GLY A O 1
ATOM 823 N N . ASN A 1 102 ? 2.505 10.036 -6.849 1.00 90.69 102 ASN A N 1
ATOM 824 C CA . ASN A 1 102 ? 1.294 10.816 -6.600 1.00 90.69 102 ASN A CA 1
ATOM 825 C C . ASN A 1 102 ? 0.622 11.147 -7.935 1.00 90.69 102 ASN A C 1
ATOM 827 O O . ASN A 1 102 ? 1.245 11.730 -8.827 1.00 90.69 102 ASN A O 1
ATOM 831 N N . PHE A 1 103 ? -0.625 10.717 -8.068 1.00 90.31 103 PHE A N 1
ATOM 832 C CA . PHE A 1 103 ? -1.519 11.032 -9.161 1.00 90.31 103 PHE A CA 1
ATOM 833 C C . PHE A 1 103 ? -2.459 12.162 -8.752 1.00 90.31 103 PHE A C 1
ATOM 835 O O . PHE A 1 103 ? -3.214 12.070 -7.778 1.00 90.31 103 PHE A O 1
ATOM 842 N N . SER A 1 104 ? -2.464 13.191 -9.586 1.00 85.12 104 SER A N 1
ATOM 843 C CA . SER A 1 104 ? -3.442 14.258 -9.563 1.00 85.12 104 SER A CA 1
ATOM 844 C C . SER A 1 104 ? -3.942 14.545 -10.972 1.00 85.12 104 SER A C 1
ATOM 846 O O . SER A 1 104 ? -3.270 14.292 -11.973 1.00 85.12 104 SER A O 1
ATOM 848 N N . SER A 1 105 ? -5.162 15.061 -11.057 1.00 80.00 105 SER A N 1
ATOM 849 C CA . SER A 1 105 ? -5.728 15.549 -12.305 1.00 80.00 105 SER A CA 1
ATOM 850 C C . SER A 1 105 ? -6.613 16.742 -12.001 1.00 80.00 105 SER A C 1
ATOM 852 O O . SER A 1 105 ? -7.434 16.673 -11.095 1.00 80.00 105 SER A O 1
ATOM 854 N N . GLU A 1 106 ? -6.443 17.821 -12.757 1.00 81.12 106 GLU A N 1
ATOM 855 C CA . GLU A 1 106 ? -7.358 18.971 -12.744 1.00 81.12 106 GLU A CA 1
ATOM 856 C C . GLU A 1 106 ? -8.446 18.842 -13.824 1.00 81.12 106 GLU A C 1
ATOM 858 O O . GLU A 1 106 ? -9.411 19.601 -13.841 1.00 81.12 106 GLU A O 1
ATOM 863 N N . GLU A 1 107 ? -8.288 17.876 -14.732 1.00 80.69 107 GLU A N 1
ATOM 864 C CA . GLU A 1 107 ? -9.143 17.692 -15.907 1.00 80.69 107 GLU A CA 1
ATOM 865 C C . GLU A 1 107 ? -10.212 16.618 -15.695 1.00 80.69 107 GLU A C 1
ATOM 867 O O . GLU A 1 107 ? -11.273 16.671 -16.318 1.00 80.69 107 GLU A O 1
ATOM 872 N N . LEU A 1 108 ? -9.931 15.629 -14.842 1.00 85.94 108 LEU A N 1
ATOM 873 C CA . LEU A 1 108 ? -10.818 14.500 -14.601 1.00 85.94 108 LEU A CA 1
ATOM 874 C C . LEU A 1 108 ? -11.578 14.650 -13.290 1.00 85.94 108 LEU A C 1
ATOM 876 O O . LEU A 1 108 ? -11.001 14.906 -12.236 1.00 85.94 108 LEU A O 1
ATOM 880 N N . ASP A 1 109 ? -12.875 14.374 -13.355 1.00 88.69 109 ASP A N 1
ATOM 881 C CA . ASP A 1 109 ? -13.727 14.182 -12.187 1.00 88.69 109 ASP A CA 1
ATOM 882 C C . ASP A 1 109 ? -13.896 12.701 -11.822 1.00 88.69 109 ASP A C 1
ATOM 884 O O . ASP A 1 109 ? -14.303 12.382 -10.706 1.00 88.69 109 ASP A O 1
ATOM 888 N N . THR A 1 110 ? -13.585 11.784 -12.734 1.00 90.44 110 THR A N 1
ATOM 889 C CA . THR A 1 110 ? -13.769 10.347 -12.554 1.00 90.44 110 THR A CA 1
ATOM 890 C C . THR A 1 110 ? -12.572 9.569 -13.077 1.00 90.44 110 THR A C 1
ATOM 892 O O . THR A 1 110 ? -11.940 9.951 -14.064 1.00 90.44 110 THR A O 1
ATOM 895 N N . ILE A 1 111 ? -12.253 8.457 -12.417 1.00 92.50 111 ILE A N 1
ATOM 896 C CA . ILE A 1 111 ? -11.184 7.569 -12.859 1.00 92.50 111 ILE A CA 1
ATOM 897 C C . ILE A 1 111 ? -11.506 6.101 -12.609 1.00 92.50 111 ILE A C 1
ATOM 899 O O . ILE A 1 111 ? -12.051 5.742 -11.569 1.00 92.50 111 ILE A O 1
ATOM 903 N N . VAL A 1 112 ? -11.117 5.258 -13.566 1.00 95.38 112 VAL A N 1
ATOM 904 C CA . VAL A 1 112 ? -11.183 3.799 -13.465 1.00 95.38 112 VAL A CA 1
ATOM 905 C C . VAL A 1 112 ? -9.771 3.243 -13.569 1.00 95.38 112 VAL A C 1
ATOM 907 O O . VAL A 1 112 ? -9.082 3.444 -14.573 1.00 95.38 112 VAL A O 1
ATOM 910 N N . ILE A 1 113 ? -9.335 2.535 -12.533 1.00 97.06 113 ILE A N 1
ATOM 911 C CA . ILE A 1 113 ? -8.008 1.935 -12.484 1.00 97.06 113 ILE A CA 1
ATOM 912 C C . ILE A 1 113 ? -7.943 0.729 -13.435 1.00 97.06 113 ILE A C 1
ATOM 914 O O . ILE A 1 113 ? -8.803 -0.156 -13.373 1.00 97.06 113 ILE A O 1
ATOM 918 N N . PRO A 1 114 ? -6.927 0.648 -14.321 1.00 97.69 114 PRO A N 1
ATOM 919 C CA . PRO A 1 114 ? -6.806 -0.458 -15.262 1.00 97.69 114 PRO A CA 1
ATOM 920 C C . PRO A 1 114 ? -6.743 -1.829 -14.576 1.00 97.69 114 PRO A C 1
ATOM 922 O O . PRO A 1 114 ? -6.063 -2.012 -13.570 1.00 97.69 114 PRO A O 1
ATOM 925 N N . LYS A 1 115 ? -7.392 -2.836 -15.175 1.00 97.06 115 LYS A N 1
ATOM 926 C CA . LYS A 1 115 ? -7.517 -4.201 -14.617 1.00 97.06 115 LYS A CA 1
ATOM 927 C C . LYS A 1 115 ? -6.192 -4.914 -14.318 1.00 97.06 115 LYS A C 1
ATOM 929 O O . LYS A 1 115 ? -6.175 -5.901 -13.590 1.00 97.06 115 LYS A O 1
ATOM 934 N N . ASN A 1 116 ? -5.104 -4.484 -14.954 1.00 97.31 116 ASN A N 1
ATOM 935 C CA . ASN A 1 116 ? -3.773 -5.049 -14.770 1.00 97.31 116 ASN A CA 1
ATOM 936 C C . ASN A 1 116 ? -2.987 -4.363 -13.644 1.00 97.31 116 ASN A C 1
ATOM 938 O O . ASN A 1 116 ? -1.850 -4.744 -13.379 1.00 97.31 116 ASN A O 1
ATOM 942 N N . VAL A 1 117 ? -3.576 -3.391 -12.950 1.00 98.38 117 VAL A N 1
ATOM 943 C CA . VAL A 1 117 ? -3.006 -2.829 -11.730 1.00 98.38 117 VAL A CA 1
ATOM 944 C C . VAL A 1 117 ? -3.307 -3.753 -10.555 1.00 98.38 117 VAL A C 1
ATOM 946 O O . VAL A 1 117 ? -4.459 -4.062 -10.262 1.00 98.38 117 VAL A O 1
ATOM 949 N N . THR A 1 118 ? -2.262 -4.186 -9.853 1.00 97.94 118 THR A N 1
ATOM 950 C CA . THR A 1 118 ? -2.382 -5.088 -8.700 1.00 97.94 118 THR A CA 1
ATOM 951 C C . THR A 1 118 ? -2.172 -4.388 -7.370 1.00 97.94 118 THR A C 1
ATOM 953 O O . THR A 1 118 ? -2.687 -4.872 -6.363 1.00 97.94 118 THR A O 1
ATOM 956 N N . LYS A 1 119 ? -1.434 -3.275 -7.353 1.00 98.38 119 LYS A N 1
ATOM 957 C CA . LYS A 1 119 ? -1.079 -2.557 -6.129 1.00 98.38 119 LYS A CA 1
ATOM 958 C C . LYS A 1 119 ? -1.091 -1.045 -6.333 1.00 98.38 119 LYS A C 1
ATOM 960 O O . LYS A 1 119 ? -0.650 -0.580 -7.381 1.00 98.38 119 LYS A O 1
ATOM 965 N N . ILE A 1 120 ? -1.538 -0.302 -5.324 1.00 98.06 120 ILE A N 1
ATOM 966 C CA . ILE A 1 120 ? -1.467 1.164 -5.267 1.00 98.06 120 ILE A CA 1
ATOM 967 C C . ILE A 1 120 ? -0.724 1.577 -3.994 1.00 98.06 120 ILE A C 1
ATOM 969 O O . ILE A 1 120 ? -1.005 1.040 -2.921 1.00 98.06 120 ILE A O 1
ATOM 973 N N . SER A 1 121 ? 0.248 2.483 -4.125 1.00 96.44 121 SER A N 1
ATOM 974 C CA . SER A 1 121 ? 1.072 2.939 -3.003 1.00 96.44 121 SER A CA 1
ATOM 975 C C . SER A 1 121 ? 0.390 3.968 -2.106 1.00 96.44 121 SER A C 1
ATOM 977 O O . SER A 1 121 ? -0.638 4.549 -2.459 1.00 96.44 121 SER A O 1
ATOM 979 N N . THR A 1 122 ? 1.023 4.240 -0.967 1.00 94.38 122 THR A N 1
ATOM 980 C CA . THR A 1 122 ? 0.646 5.328 -0.059 1.00 94.38 122 THR A CA 1
ATOM 981 C C . THR A 1 122 ? 0.585 6.668 -0.782 1.00 94.38 122 THR A C 1
ATOM 983 O O . THR A 1 122 ? 1.417 6.929 -1.656 1.00 94.38 122 THR A O 1
ATOM 986 N N . GLY A 1 123 ? -0.411 7.489 -0.434 1.00 91.31 123 GLY A N 1
ATOM 987 C CA . GLY A 1 123 ? -0.578 8.850 -0.947 1.00 91.31 123 GLY A CA 1
ATOM 988 C C . GLY A 1 123 ? -0.800 8.951 -2.456 1.00 91.31 123 GLY A C 1
ATOM 989 O O . GLY A 1 123 ? -0.562 10.004 -3.047 1.00 91.31 123 GLY A O 1
ATOM 990 N N . PHE A 1 124 ? -1.196 7.856 -3.117 1.00 93.62 124 PHE A N 1
ATOM 991 C CA . PHE A 1 124 ? -1.261 7.839 -4.575 1.00 93.62 124 PHE A CA 1
ATOM 992 C C . PHE A 1 124 ? -2.320 8.791 -5.134 1.00 93.62 124 PHE A C 1
ATOM 994 O O . PHE A 1 124 ? -2.059 9.432 -6.142 1.00 93.62 124 PHE A O 1
ATOM 1001 N N . PHE A 1 125 ? -3.497 8.912 -4.519 1.00 91.00 125 PHE A N 1
ATOM 1002 C CA . PHE A 1 125 ? -4.540 9.827 -4.994 1.00 91.00 125 PHE A CA 1
ATOM 1003 C C . PHE A 1 125 ? -4.484 11.155 -4.233 1.00 91.00 125 PHE A C 1
ATOM 1005 O O . PHE A 1 125 ? -4.988 11.233 -3.114 1.00 91.00 125 PHE A O 1
ATOM 1012 N N . GLY A 1 126 ? -3.889 12.185 -4.843 1.00 79.25 126 GLY A N 1
ATOM 1013 C CA . GLY A 1 126 ? -3.390 13.364 -4.126 1.00 79.25 126 GLY A CA 1
ATOM 1014 C C . GLY A 1 126 ? -4.157 14.692 -4.212 1.00 79.25 126 GLY A C 1
ATOM 1015 O O . GLY A 1 126 ? -3.601 15.677 -3.741 1.00 79.25 126 GLY A O 1
ATOM 1016 N N . MET A 1 127 ? -5.347 14.812 -4.830 1.00 69.25 127 MET A N 1
ATOM 1017 C CA . MET A 1 127 ? -6.003 16.132 -5.036 1.00 69.25 127 MET A CA 1
ATOM 1018 C C . MET A 1 127 ? -7.546 16.118 -5.141 1.00 69.25 127 MET A C 1
ATOM 1020 O O . MET A 1 127 ? -8.152 15.102 -5.473 1.00 69.25 127 MET A O 1
ATOM 1024 N N . ASP A 1 128 ? -8.157 17.296 -4.937 1.00 67.31 128 ASP A N 1
ATOM 1025 C CA . ASP A 1 128 ? -9.596 17.544 -4.698 1.00 67.31 128 ASP A CA 1
ATOM 1026 C C . ASP A 1 128 ? -10.540 17.525 -5.920 1.00 67.31 128 ASP A C 1
ATOM 1028 O O . ASP A 1 128 ? -11.758 17.605 -5.752 1.00 67.31 128 ASP A O 1
ATOM 1032 N N . ALA A 1 129 ? -10.032 17.480 -7.156 1.00 73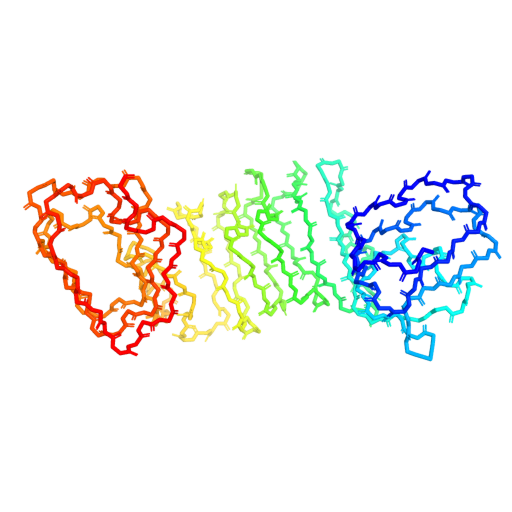.31 129 ALA A N 1
ATOM 1033 C CA . ALA A 1 129 ? -10.910 17.545 -8.334 1.00 73.31 129 ALA A CA 1
ATOM 1034 C C . ALA A 1 129 ? -11.606 16.205 -8.642 1.00 73.31 129 ALA A C 1
ATOM 1036 O O . ALA A 1 129 ? -12.704 16.196 -9.210 1.00 73.31 129 ALA A O 1
ATOM 1037 N N . LEU A 1 130 ? -10.996 15.081 -8.241 1.00 86.56 130 LEU A N 1
ATOM 1038 C CA . LEU A 1 130 ? -11.569 13.752 -8.432 1.00 86.56 130 LEU A CA 1
ATOM 1039 C C . LEU A 1 130 ? -12.810 13.586 -7.553 1.00 86.56 130 LEU A C 1
ATOM 1041 O O . LEU A 1 130 ? -12.747 13.598 -6.329 1.00 86.56 130 LEU A O 1
ATOM 1045 N N . LYS A 1 131 ? -13.951 13.359 -8.195 1.00 89.06 131 LYS A N 1
ATOM 1046 C CA . LYS A 1 131 ? -15.235 13.076 -7.552 1.00 89.06 131 LYS A CA 1
ATOM 1047 C C . LYS A 1 131 ? -15.530 11.586 -7.486 1.00 89.06 131 LYS A C 1
ATOM 1049 O O . LYS A 1 131 ? -16.267 11.179 -6.594 1.00 89.06 131 LYS A O 1
ATOM 1054 N N . SER A 1 132 ? -15.016 10.769 -8.403 1.00 91.62 132 SER A N 1
ATOM 1055 C CA . SER A 1 132 ? -15.238 9.323 -8.368 1.00 91.62 132 SER A CA 1
ATOM 1056 C C . SER A 1 132 ? -13.989 8.525 -8.701 1.00 91.62 132 SER A C 1
ATOM 1058 O O . SER A 1 132 ? -13.301 8.809 -9.678 1.00 91.62 132 SER A O 1
ATOM 1060 N N . ILE A 1 133 ? -13.740 7.478 -7.918 1.00 93.75 133 ILE A N 1
ATOM 1061 C CA . ILE A 1 133 ? -12.665 6.521 -8.169 1.00 93.75 133 ILE A CA 1
ATOM 1062 C C . ILE A 1 133 ? -13.254 5.113 -8.211 1.00 93.75 133 ILE A C 1
ATOM 1064 O O . ILE A 1 133 ? -13.921 4.685 -7.273 1.00 93.75 133 ILE A O 1
ATOM 1068 N N . ASP A 1 134 ? -12.963 4.379 -9.278 1.00 95.94 134 ASP A N 1
ATOM 1069 C CA . ASP A 1 134 ? -13.156 2.937 -9.363 1.00 95.94 134 ASP A CA 1
ATOM 1070 C C . ASP A 1 134 ? -11.793 2.241 -9.340 1.00 95.94 134 ASP A C 1
ATOM 1072 O O . ASP A 1 134 ? -10.971 2.410 -10.242 1.00 95.94 134 ASP A O 1
ATOM 1076 N N . LEU A 1 135 ? -11.537 1.461 -8.290 1.00 96.62 135 LEU A N 1
ATOM 1077 C CA . LEU A 1 135 ? -10.278 0.739 -8.098 1.00 96.62 135 LEU A CA 1
ATOM 1078 C C . LEU A 1 135 ? -10.134 -0.510 -8.989 1.00 96.62 135 LEU A C 1
ATOM 1080 O O . LEU A 1 135 ? -9.087 -1.162 -8.960 1.00 96.62 135 LEU A O 1
ATOM 1084 N N . GLY A 1 136 ? -11.145 -0.876 -9.777 1.00 96.56 136 GLY A N 1
ATOM 1085 C CA . GLY A 1 136 ? -11.059 -1.937 -10.775 1.00 96.56 136 GLY A CA 1
ATOM 1086 C C . GLY A 1 136 ? -10.810 -3.324 -10.174 1.00 96.56 136 GLY A C 1
ATOM 1087 O O . GLY A 1 136 ? -11.708 -3.947 -9.622 1.00 96.56 136 GLY A O 1
ATOM 1088 N N . CYS A 1 137 ? -9.599 -3.866 -10.337 1.00 96.62 137 CYS A N 1
ATOM 1089 C CA . CYS A 1 137 ? -9.229 -5.214 -9.868 1.00 96.62 137 CYS A CA 1
ATOM 1090 C C . CYS A 1 137 ? -7.986 -5.219 -8.962 1.00 96.62 137 CYS A C 1
ATOM 1092 O O . CYS A 1 137 ? -7.269 -6.224 -8.875 1.00 96.62 137 CYS A O 1
ATOM 1094 N N . VAL A 1 138 ? -7.717 -4.094 -8.294 1.00 98.19 138 VAL A N 1
ATOM 1095 C CA . VAL A 1 138 ? -6.582 -3.945 -7.377 1.00 98.19 138 VAL A CA 1
ATOM 1096 C C . VAL A 1 138 ? -6.644 -4.991 -6.260 1.00 98.19 138 VAL A C 1
ATOM 1098 O O . VAL A 1 138 ? -7.713 -5.325 -5.743 1.00 98.19 138 VAL A O 1
ATOM 1101 N N . LYS A 1 139 ? -5.476 -5.529 -5.893 1.00 97.81 139 LYS A N 1
ATOM 1102 C CA . LYS A 1 139 ? -5.322 -6.559 -4.855 1.00 97.81 139 LYS A CA 1
ATOM 1103 C C . LYS A 1 139 ? -4.737 -6.018 -3.561 1.00 97.81 139 LYS A C 1
ATOM 1105 O O . LYS A 1 139 ? -4.992 -6.596 -2.503 1.00 97.81 139 LYS A O 1
ATOM 1110 N N . GLU A 1 140 ? -3.942 -4.957 -3.649 1.00 98.12 140 GLU A N 1
ATOM 1111 C CA . GLU A 1 140 ? -3.221 -4.378 -2.521 1.00 98.12 140 GLU A CA 1
ATOM 1112 C C . GLU A 1 140 ? -3.321 -2.846 -2.535 1.00 98.12 140 GLU A C 1
ATOM 1114 O O . GLU A 1 140 ? -2.989 -2.203 -3.530 1.00 98.12 140 GLU A O 1
ATOM 1119 N N . LEU A 1 141 ? -3.749 -2.266 -1.417 1.00 97.56 141 LEU A N 1
ATOM 1120 C CA . LEU A 1 141 ? -3.663 -0.833 -1.135 1.00 97.56 141 LEU A CA 1
ATOM 1121 C C . LEU A 1 141 ? -2.708 -0.650 0.043 1.00 97.56 141 LEU A C 1
ATOM 1123 O O . LEU A 1 141 ? -2.802 -1.395 1.020 1.00 97.56 141 LEU A O 1
ATOM 1127 N N . GLU A 1 142 ? -1.781 0.295 -0.054 1.00 96.56 142 GLU A N 1
ATOM 1128 C CA . GLU A 1 142 ? -0.942 0.705 1.077 1.00 96.56 142 GLU A CA 1
ATOM 1129 C C . GLU A 1 142 ? -1.673 1.713 1.988 1.00 96.56 142 GLU A C 1
ATOM 1131 O O . GLU A 1 142 ? -2.853 2.013 1.794 1.00 96.56 142 GLU A O 1
ATOM 1136 N N . ASP A 1 143 ? -1.003 2.162 3.050 1.00 92.44 143 ASP A N 1
ATOM 1137 C CA . ASP A 1 143 ? -1.570 3.105 4.021 1.00 92.44 143 ASP A CA 1
ATOM 1138 C C . ASP A 1 143 ? -1.916 4.434 3.343 1.00 92.44 143 ASP A C 1
ATOM 1140 O O . ASP A 1 143 ? -1.181 4.860 2.457 1.00 92.44 143 ASP A O 1
ATOM 1144 N N . GLU A 1 144 ? -2.997 5.099 3.761 1.00 91.50 144 GLU A N 1
ATOM 1145 C CA . GLU A 1 144 ? -3.318 6.476 3.339 1.00 91.50 144 GLU A CA 1
ATOM 1146 C C . GLU A 1 144 ? -3.306 6.666 1.798 1.00 91.50 144 GLU A C 1
ATOM 1148 O O . GLU A 1 144 ? -2.869 7.688 1.280 1.00 91.50 144 GLU A O 1
ATOM 1153 N N . CYS A 1 145 ? -3.768 5.675 1.015 1.00 91.75 145 CYS A N 1
ATOM 1154 C CA . CYS A 1 145 ? -3.794 5.773 -0.459 1.00 91.75 145 CYS A CA 1
ATOM 1155 C C . CYS A 1 145 ? -4.615 6.959 -0.996 1.00 91.75 145 CYS A C 1
ATOM 1157 O O . CYS A 1 145 ? -4.384 7.388 -2.129 1.00 91.75 145 CYS A O 1
ATOM 1159 N N . PHE A 1 146 ? -5.591 7.441 -0.222 1.00 89.31 146 PHE A N 1
ATOM 1160 C CA . PHE A 1 146 ? -6.484 8.533 -0.593 1.00 89.31 146 PHE A CA 1
ATOM 1161 C C . PHE A 1 146 ? -6.185 9.774 0.250 1.00 89.31 146 PHE A C 1
ATOM 1163 O O . PHE A 1 146 ? -6.601 9.879 1.403 1.00 89.31 146 PHE A O 1
ATOM 1170 N N . GLU A 1 147 ? -5.519 10.748 -0.360 1.00 85.69 147 GLU A N 1
ATOM 1171 C CA . GLU A 1 147 ? -5.320 12.102 0.174 1.00 85.69 147 GLU A CA 1
ATOM 1172 C C . GLU A 1 147 ? -6.301 13.104 -0.469 1.00 85.69 147 GLU A C 1
ATOM 1174 O O . GLU A 1 147 ? -6.094 14.312 -0.438 1.00 85.69 147 GLU A O 1
ATOM 1179 N N . CYS A 1 148 ? -7.389 12.604 -1.060 1.00 83.88 148 CYS A N 1
ATOM 1180 C CA . CYS A 1 148 ? -8.433 13.389 -1.714 1.00 83.88 148 CYS A CA 1
ATOM 1181 C C . CYS A 1 148 ? -9.800 13.134 -1.076 1.00 83.88 148 CYS A C 1
ATOM 1183 O O . CYS A 1 148 ? -10.023 12.095 -0.456 1.00 83.88 148 CYS A O 1
ATOM 1185 N N . SER A 1 149 ? -10.733 14.070 -1.253 1.00 83.31 149 SER A N 1
ATOM 1186 C CA . SER A 1 149 ? -12.154 13.862 -0.963 1.00 83.31 149 SER A CA 1
ATOM 1187 C C . SER A 1 149 ? -12.892 13.487 -2.247 1.00 83.31 149 SER A C 1
ATOM 1189 O O . SER A 1 149 ? -12.983 14.297 -3.162 1.00 83.31 149 SER A O 1
ATOM 1191 N N . VAL A 1 150 ? -13.448 12.277 -2.302 1.00 87.62 150 VAL A N 1
ATOM 1192 C CA . VAL A 1 150 ? -14.270 11.804 -3.429 1.00 87.62 150 VAL A CA 1
ATOM 1193 C C . VAL A 1 150 ? -15.740 11.741 -3.026 1.00 87.62 150 VAL A C 1
ATOM 1195 O O . VAL A 1 150 ? -16.041 11.580 -1.857 1.00 87.62 150 VAL A O 1
ATOM 1198 N N . ASN A 1 151 ? -16.663 11.822 -3.983 1.00 88.81 151 ASN A N 1
ATOM 1199 C CA . ASN A 1 151 ? -18.100 11.603 -3.773 1.00 88.81 151 ASN A CA 1
ATOM 1200 C C . ASN A 1 151 ? -18.509 10.138 -3.975 1.00 88.81 151 ASN A C 1
ATOM 1202 O O . ASN A 1 151 ? -19.567 9.728 -3.502 1.00 88.81 151 ASN A O 1
ATOM 1206 N N . SER A 1 152 ? -17.727 9.363 -4.728 1.00 91.56 152 SER A N 1
ATOM 1207 C CA . SER A 1 152 ? -18.010 7.954 -4.992 1.00 91.56 152 SER A CA 1
ATOM 1208 C C . SER A 1 152 ? -16.730 7.128 -5.068 1.00 91.56 152 SER A C 1
ATOM 1210 O O . SER A 1 152 ? -15.789 7.493 -5.773 1.00 91.56 152 SER A O 1
ATOM 1212 N N . LEU A 1 153 ? -16.702 5.995 -4.375 1.00 93.56 153 LEU A N 1
ATOM 1213 C CA . LEU A 1 153 ? -15.578 5.065 -4.379 1.00 93.56 153 LEU A CA 1
ATOM 1214 C C . LEU A 1 153 ? -16.064 3.631 -4.593 1.00 93.56 153 LEU A C 1
ATOM 1216 O O . LEU A 1 153 ? -16.895 3.141 -3.831 1.00 93.56 153 LEU A O 1
ATOM 1220 N N . THR A 1 154 ? -15.498 2.944 -5.581 1.00 95.50 154 THR A N 1
ATOM 1221 C CA . THR A 1 154 ? -15.724 1.511 -5.802 1.00 95.50 154 THR A CA 1
ATOM 1222 C C . THR A 1 154 ? -14.551 0.709 -5.238 1.00 95.50 154 THR A C 1
ATOM 1224 O O . THR A 1 154 ? -13.417 0.827 -5.709 1.00 95.50 154 THR A O 1
ATOM 1227 N N . ILE A 1 155 ? -14.822 -0.111 -4.220 1.00 95.19 155 ILE A N 1
ATOM 1228 C CA . ILE A 1 155 ? -13.884 -1.038 -3.581 1.00 95.19 155 ILE A CA 1
ATOM 1229 C C . ILE A 1 155 ? -14.084 -2.443 -4.171 1.00 95.19 155 ILE A C 1
ATOM 1231 O O . ILE A 1 155 ? -15.169 -3.014 -4.037 1.00 95.19 155 ILE A O 1
ATOM 1235 N N . PRO A 1 156 ? -13.051 -3.055 -4.774 1.00 96.25 156 PRO A N 1
ATOM 1236 C CA . PRO A 1 156 ? -13.222 -4.269 -5.544 1.00 96.25 156 PRO A CA 1
ATOM 1237 C C . PRO A 1 156 ? -13.177 -5.511 -4.653 1.00 96.25 156 PRO A C 1
ATOM 1239 O O . PRO A 1 156 ? -12.545 -5.540 -3.594 1.00 96.25 156 PRO A O 1
ATOM 1242 N N . THR A 1 157 ? -13.782 -6.598 -5.128 1.00 95.38 157 THR A N 1
ATOM 1243 C CA . THR A 1 157 ? -13.777 -7.898 -4.433 1.00 95.38 157 THR A CA 1
ATOM 1244 C C . THR A 1 157 ? -12.414 -8.595 -4.439 1.00 95.38 157 THR A C 1
ATOM 1246 O O . THR A 1 157 ? -12.195 -9.544 -3.691 1.00 95.38 157 THR A O 1
ATOM 1249 N N . THR A 1 158 ? -11.473 -8.114 -5.254 1.00 96.50 158 THR A N 1
ATOM 1250 C CA . THR A 1 158 ? -10.108 -8.645 -5.388 1.00 96.50 158 THR A CA 1
ATOM 1251 C C . THR A 1 158 ? -9.146 -8.177 -4.300 1.00 96.50 158 THR A C 1
ATOM 1253 O O . THR A 1 158 ? -8.014 -8.664 -4.243 1.00 96.50 158 THR A O 1
ATOM 1256 N N . LEU A 1 159 ? -9.556 -7.223 -3.465 1.00 95.88 159 LEU A N 1
ATOM 1257 C CA . LEU A 1 159 ? -8.700 -6.584 -2.478 1.00 95.88 159 LEU A CA 1
ATOM 1258 C C . LEU A 1 159 ? -8.392 -7.543 -1.310 1.00 95.88 159 LEU A C 1
ATOM 1260 O O . LEU A 1 159 ? -9.290 -8.014 -0.619 1.00 95.88 159 LEU A O 1
ATOM 1264 N N . THR A 1 160 ? -7.108 -7.842 -1.093 1.00 94.81 160 THR A N 1
ATOM 1265 C CA . THR A 1 160 ? -6.634 -8.831 -0.097 1.00 94.81 160 THR A CA 1
ATOM 1266 C C . THR A 1 160 ? -5.678 -8.250 0.938 1.00 94.81 160 THR A C 1
ATOM 1268 O O . THR A 1 160 ? -5.579 -8.787 2.042 1.00 94.81 160 THR A O 1
ATOM 1271 N N . LYS A 1 161 ? -4.986 -7.154 0.611 1.00 96.44 161 LYS A N 1
ATOM 1272 C CA . LYS A 1 161 ? -4.180 -6.380 1.560 1.00 96.44 161 LYS A CA 1
ATOM 1273 C C . LYS A 1 161 ? -4.626 -4.932 1.527 1.00 96.44 161 LYS A C 1
ATOM 1275 O O . LYS A 1 161 ? -4.717 -4.339 0.456 1.00 96.44 161 LYS A O 1
ATOM 1280 N N . ILE A 1 162 ? -4.916 -4.396 2.702 1.00 95.81 162 ILE A N 1
ATOM 1281 C CA . ILE A 1 162 ? -5.500 -3.071 2.858 1.00 95.81 162 ILE A CA 1
ATOM 1282 C C . ILE A 1 162 ? -4.690 -2.346 3.915 1.00 95.81 162 ILE A C 1
ATOM 1284 O O . ILE A 1 162 ? -4.598 -2.822 5.049 1.00 95.81 162 ILE A O 1
ATOM 1288 N N . GLY A 1 163 ? -4.091 -1.230 3.521 1.00 92.62 163 GLY A N 1
ATOM 1289 C CA . GLY A 1 163 ? -3.432 -0.318 4.431 1.00 92.62 163 GLY A CA 1
ATOM 1290 C C . GLY A 1 163 ? -4.402 0.321 5.418 1.00 92.62 163 GLY A C 1
ATOM 1291 O O . GLY A 1 163 ? -5.628 0.235 5.320 1.00 92.62 163 GLY A O 1
ATOM 1292 N N . THR A 1 164 ? -3.818 0.955 6.414 1.00 89.62 164 THR A N 1
ATOM 1293 C CA . THR A 1 164 ? -4.509 1.726 7.437 1.00 89.62 164 THR A CA 1
ATOM 1294 C C . THR A 1 164 ? -4.950 3.088 6.902 1.00 89.62 164 THR A C 1
ATOM 1296 O O . THR A 1 164 ? -4.443 3.565 5.884 1.00 89.62 164 THR A O 1
ATOM 1299 N N . LYS A 1 165 ? -5.930 3.704 7.581 1.00 88.50 165 LYS A N 1
ATOM 1300 C CA . LYS A 1 165 ? -6.406 5.073 7.303 1.00 88.50 165 LYS A CA 1
ATOM 1301 C C . LYS A 1 165 ? -6.897 5.307 5.868 1.00 88.50 165 LYS A C 1
ATOM 1303 O O . LYS A 1 165 ? -6.921 6.434 5.385 1.00 88.50 165 LYS A O 1
ATOM 1308 N N . LEU A 1 166 ? -7.353 4.250 5.192 1.00 89.81 166 LEU A N 1
ATOM 1309 C CA . LEU A 1 166 ? -7.848 4.334 3.816 1.00 89.81 166 LEU A CA 1
ATOM 1310 C C . LEU A 1 166 ? -8.998 5.341 3.671 1.00 89.81 166 LEU A C 1
ATOM 1312 O O . LEU A 1 166 ? -9.085 6.042 2.667 1.00 89.81 166 LEU A O 1
ATOM 1316 N N . PHE A 1 167 ? -9.879 5.405 4.674 1.00 88.56 167 PHE A N 1
ATOM 1317 C CA . PHE A 1 167 ? -11.067 6.249 4.635 1.00 88.56 167 PHE A CA 1
ATOM 1318 C C . PHE A 1 167 ? -10.869 7.635 5.261 1.00 88.56 167 PHE A C 1
ATOM 1320 O O . PHE A 1 167 ? -11.745 8.483 5.107 1.00 88.56 167 PHE A O 1
ATOM 1327 N N . GLN A 1 168 ? -9.732 7.906 5.909 1.00 84.81 168 GLN A N 1
ATOM 1328 C CA . GLN A 1 168 ? -9.544 9.093 6.752 1.00 84.81 168 GLN A CA 1
ATOM 1329 C C . GLN A 1 168 ? -9.867 10.410 6.021 1.00 84.81 168 GLN A C 1
ATOM 1331 O O . GLN A 1 168 ? -10.520 11.288 6.586 1.00 84.81 168 GLN A O 1
ATOM 1336 N N . SER A 1 169 ? -9.468 10.525 4.752 1.00 78.88 169 SER A N 1
ATOM 1337 C CA . SER A 1 169 ? -9.680 11.726 3.927 1.00 78.88 169 SER A CA 1
ATOM 1338 C C . SER A 1 169 ? -11.025 11.756 3.188 1.00 78.88 169 SER A C 1
ATOM 1340 O O . SER A 1 169 ? -11.398 12.796 2.645 1.00 78.88 169 SER A O 1
ATOM 1342 N N . ILE A 1 170 ? -11.771 10.643 3.162 1.00 78.31 170 ILE A N 1
ATOM 1343 C CA . ILE A 1 170 ? -12.959 10.474 2.304 1.00 78.31 170 ILE A CA 1
ATOM 1344 C C . ILE A 1 170 ? -14.299 10.450 3.057 1.00 78.31 170 ILE A C 1
ATOM 1346 O O . ILE A 1 170 ? -15.336 10.355 2.412 1.00 78.31 170 ILE A O 1
ATOM 1350 N N . ILE A 1 171 ? -14.350 10.598 4.390 1.00 65.75 171 ILE A N 1
ATOM 1351 C CA . ILE A 1 171 ? -15.608 10.514 5.185 1.00 65.75 171 ILE A CA 1
ATOM 1352 C C . ILE A 1 171 ? -16.365 11.862 5.267 1.00 65.75 171 ILE A C 1
ATOM 1354 O O . ILE A 1 171 ? -16.813 12.307 6.325 1.00 65.75 171 ILE A O 1
ATOM 1358 N N . LYS A 1 172 ? -16.564 12.530 4.129 1.00 69.00 172 LYS A N 1
ATOM 1359 C CA . LYS A 1 172 ? -17.716 13.444 3.919 1.00 69.00 172 LYS A CA 1
ATOM 1360 C C . LYS A 1 172 ? -18.712 12.716 2.986 1.00 69.00 172 LYS A C 1
ATOM 1362 O O . LYS A 1 172 ? -18.524 11.513 2.870 1.00 69.00 172 LYS A O 1
ATOM 1367 N N . PRO A 1 173 ? -19.846 13.251 2.473 1.00 58.88 173 PRO A N 1
ATOM 1368 C CA . PRO A 1 173 ? -20.878 12.374 1.904 1.00 58.88 173 PRO A CA 1
ATOM 1369 C C . PRO A 1 173 ? -20.390 11.692 0.613 1.00 58.88 173 PRO A C 1
ATOM 1371 O O . PRO A 1 173 ? -20.532 12.229 -0.481 1.00 58.88 173 PRO A O 1
ATOM 1374 N N . THR A 1 174 ? -19.842 10.491 0.784 1.00 73.56 174 THR A N 1
ATOM 1375 C CA . THR A 1 174 ? -19.170 9.679 -0.228 1.00 73.56 174 THR A CA 1
ATOM 1376 C C . THR A 1 174 ? -19.920 8.372 -0.343 1.00 73.56 174 THR A C 1
ATOM 1378 O O . THR A 1 174 ? -19.948 7.615 0.614 1.00 73.56 174 THR A O 1
ATOM 1381 N N . SER A 1 175 ? -20.536 8.067 -1.478 1.00 87.62 175 SER A N 1
ATOM 1382 C CA . SER A 1 175 ? -21.094 6.735 -1.722 1.00 87.62 175 SER A CA 1
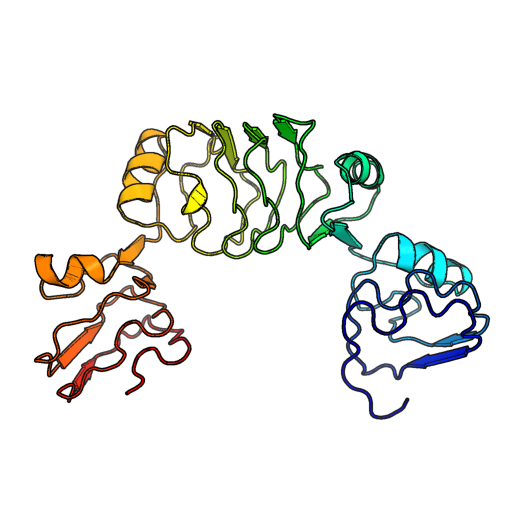ATOM 1383 C C . SER A 1 175 ? -19.956 5.725 -1.867 1.00 87.62 175 SER A C 1
ATOM 1385 O O . SER A 1 175 ? -19.061 5.933 -2.681 1.00 87.62 175 SER A O 1
ATOM 1387 N N . ILE A 1 176 ? -19.977 4.625 -1.114 1.00 91.75 176 ILE A N 1
ATOM 1388 C CA . ILE A 1 176 ? -18.990 3.550 -1.280 1.00 91.75 176 ILE A CA 1
ATOM 1389 C C . ILE A 1 176 ? -19.704 2.295 -1.766 1.00 91.75 176 ILE A C 1
ATOM 1391 O O . ILE A 1 176 ? -20.570 1.766 -1.066 1.00 91.75 176 ILE A O 1
ATOM 1395 N N . ASP A 1 177 ? -19.325 1.825 -2.952 1.00 94.75 177 ASP A N 1
ATOM 1396 C CA . ASP A 1 177 ? -19.736 0.531 -3.486 1.00 94.75 177 ASP A CA 1
ATOM 1397 C C . ASP A 1 177 ? -18.660 -0.512 -3.175 1.00 94.75 177 ASP A C 1
ATOM 1399 O O . ASP A 1 177 ? -17.498 -0.356 -3.537 1.00 94.75 177 ASP A O 1
ATOM 1403 N N . PHE A 1 178 ? -19.048 -1.592 -2.504 1.00 95.38 178 PHE A N 1
ATOM 1404 C CA . PHE A 1 178 ? -18.166 -2.707 -2.156 1.00 95.38 178 PHE A CA 1
ATOM 1405 C C . PHE A 1 178 ? -18.296 -3.894 -3.123 1.00 95.38 178 PHE A C 1
ATOM 1407 O O . PHE A 1 178 ? -17.851 -5.002 -2.812 1.00 95.38 178 PHE A O 1
ATOM 1414 N N . CYS A 1 179 ? -18.958 -3.700 -4.267 1.00 95.06 179 CYS A N 1
ATOM 1415 C CA . CYS A 1 179 ? -19.155 -4.700 -5.315 1.00 95.06 179 CYS A CA 1
ATOM 1416 C C . CYS A 1 179 ? -19.743 -6.023 -4.789 1.00 95.06 179 CYS A C 1
ATOM 1418 O O . CYS A 1 179 ? -19.367 -7.112 -5.226 1.00 95.06 179 CYS A O 1
ATOM 1420 N N . GLY A 1 180 ? -20.652 -5.936 -3.811 1.00 93.00 180 GLY A N 1
ATOM 1421 C CA . GLY A 1 180 ? -21.296 -7.092 -3.181 1.00 93.00 180 GLY A CA 1
ATOM 1422 C C . GLY A 1 180 ? -20.474 -7.804 -2.097 1.00 93.00 180 GLY A C 1
ATOM 1423 O O . GLY A 1 180 ? -20.924 -8.834 -1.586 1.00 93.00 180 GLY A O 1
ATOM 1424 N N . ASN A 1 181 ? -19.302 -7.286 -1.708 1.00 94.50 181 ASN A N 1
ATOM 1425 C CA . ASN A 1 181 ? -18.580 -7.799 -0.542 1.00 94.50 181 ASN A CA 1
ATOM 1426 C C . ASN A 1 181 ? -19.426 -7.651 0.723 1.00 94.50 181 ASN A C 1
ATOM 1428 O O . ASN A 1 181 ? -19.914 -6.574 1.044 1.00 94.50 181 ASN A O 1
ATOM 1432 N N . LYS A 1 182 ? -19.535 -8.740 1.486 1.00 95.12 182 LYS A N 1
ATOM 1433 C CA . LYS A 1 182 ? -20.247 -8.750 2.774 1.00 95.12 182 LYS A CA 1
ATOM 1434 C C . LYS A 1 182 ? -19.392 -8.261 3.937 1.00 95.12 182 LYS A C 1
ATOM 1436 O O . LYS A 1 182 ? -19.932 -7.857 4.962 1.00 95.12 182 LYS A O 1
ATOM 1441 N N . TYR A 1 183 ? -18.073 -8.330 3.784 1.00 95.38 183 TYR A N 1
ATOM 1442 C CA . TYR A 1 183 ? -17.116 -8.015 4.833 1.00 95.38 183 TYR A CA 1
ATOM 1443 C C . TYR A 1 183 ? -16.073 -7.032 4.321 1.00 95.38 183 TYR A C 1
ATOM 1445 O O . TYR A 1 183 ? -15.527 -7.222 3.235 1.00 95.38 183 TYR A O 1
ATOM 1453 N N . TYR A 1 184 ? -15.760 -6.033 5.139 1.00 94.81 184 TYR A N 1
ATOM 1454 C CA . TYR A 1 184 ? -14.596 -5.181 4.963 1.00 94.81 184 TYR A CA 1
ATOM 1455 C C . TYR A 1 184 ? -13.543 -5.536 6.014 1.00 94.81 184 TYR A C 1
ATOM 1457 O O . TYR A 1 184 ? -13.803 -5.498 7.220 1.00 94.81 184 TYR A O 1
ATOM 1465 N N . THR A 1 185 ? -12.354 -5.910 5.546 1.00 94.31 185 THR A N 1
ATOM 1466 C CA . THR A 1 185 ? -11.272 -6.441 6.387 1.00 94.31 185 THR A CA 1
ATOM 1467 C C . THR A 1 185 ? -10.165 -5.430 6.673 1.00 94.31 185 THR A C 1
ATOM 1469 O O . THR A 1 185 ? -9.257 -5.741 7.444 1.00 94.31 185 THR A O 1
ATOM 1472 N N . GLY A 1 186 ? -10.227 -4.224 6.103 1.00 94.25 186 GLY A N 1
ATOM 1473 C CA . GLY A 1 186 ? -9.319 -3.139 6.473 1.00 94.25 186 GLY A CA 1
ATOM 1474 C C . GLY A 1 186 ? -9.590 -2.649 7.896 1.00 94.25 186 GLY A C 1
ATOM 1475 O O . GLY A 1 186 ? -10.672 -2.869 8.444 1.00 94.25 186 GLY A O 1
ATOM 1476 N N . ILE A 1 187 ? -8.593 -2.004 8.501 1.00 94.38 187 ILE A N 1
ATOM 1477 C CA . ILE A 1 187 ? -8.754 -1.351 9.805 1.00 94.38 187 ILE A CA 1
ATOM 1478 C C . ILE A 1 187 ? -9.599 -0.094 9.615 1.00 94.38 187 ILE A C 1
ATOM 1480 O O . ILE A 1 187 ? -9.294 0.699 8.724 1.00 94.38 187 ILE A O 1
ATOM 1484 N N . VAL A 1 188 ? -10.630 0.077 10.444 1.00 94.00 188 VAL A N 1
ATOM 1485 C CA . VAL A 1 188 ? -11.485 1.270 10.417 1.00 94.00 188 VAL A CA 1
ATOM 1486 C C . VAL A 1 188 ? -11.752 1.841 11.804 1.00 94.00 188 VAL A C 1
ATOM 1488 O O . VAL A 1 188 ? -11.799 1.107 12.797 1.00 94.00 188 VAL A O 1
ATOM 1491 N N . THR A 1 189 ? -11.991 3.147 11.868 1.00 92.62 189 THR A N 1
ATOM 1492 C CA . THR A 1 189 ? -12.512 3.818 13.066 1.00 92.62 189 THR A CA 1
ATOM 1493 C C . THR A 1 189 ? -13.981 3.462 13.304 1.00 92.62 189 THR A C 1
ATOM 1495 O O . THR A 1 189 ? -14.676 2.913 12.439 1.00 92.62 189 THR A O 1
ATOM 1498 N N . LYS A 1 190 ? -14.516 3.803 14.483 1.00 91.12 190 LYS A N 1
ATOM 14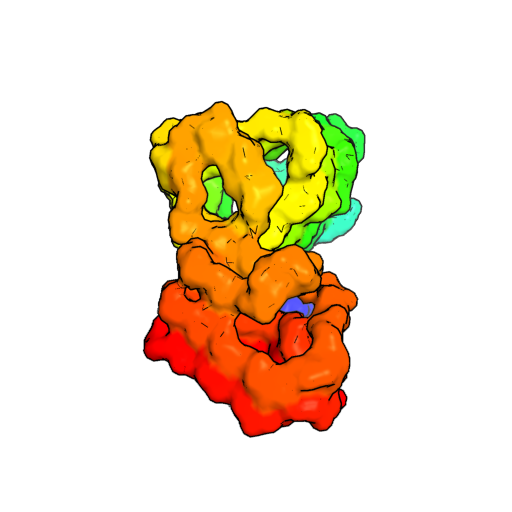99 C CA . LYS A 1 190 ? -15.942 3.569 14.767 1.00 91.12 190 LYS A CA 1
ATOM 1500 C C . LYS A 1 190 ? -16.854 4.411 13.868 1.00 91.12 190 LYS A C 1
ATOM 1502 O O . LYS A 1 190 ? -17.937 3.963 13.491 1.00 91.12 190 LYS A O 1
ATOM 1507 N N . GLN A 1 191 ? -16.416 5.618 13.514 1.00 89.19 191 GLN A N 1
ATOM 1508 C CA . GLN A 1 191 ? -17.141 6.494 12.599 1.00 89.19 191 GLN A CA 1
ATOM 1509 C C . GLN A 1 191 ? -17.215 5.892 11.190 1.00 89.19 191 GLN A C 1
ATOM 1511 O O . GLN A 1 191 ? -18.294 5.850 10.599 1.00 89.19 191 GLN A O 1
ATOM 1516 N N . GLU A 1 192 ? -16.092 5.389 10.683 1.00 92.00 192 GLU A N 1
ATOM 1517 C CA . GLU A 1 192 ? -16.005 4.703 9.393 1.00 92.00 192 GLU A CA 1
ATOM 1518 C C . GLU A 1 192 ? -16.860 3.437 9.370 1.00 92.00 192 GLU A C 1
ATOM 1520 O O . GLU A 1 192 ? -17.630 3.241 8.433 1.00 92.00 192 GLU A O 1
ATOM 1525 N N . GLN A 1 193 ? -16.804 2.617 10.427 1.00 93.69 193 GLN A N 1
ATOM 1526 C CA . GLN A 1 193 ? -17.657 1.434 10.556 1.00 93.69 193 GLN A CA 1
ATOM 1527 C C . GLN A 1 193 ? -19.138 1.792 10.390 1.00 93.69 193 GLN A C 1
ATOM 1529 O O . GLN A 1 193 ? -19.832 1.162 9.598 1.00 93.69 193 GLN A O 1
ATOM 1534 N N . ASN A 1 194 ? -19.620 2.825 11.090 1.00 91.81 194 ASN A N 1
ATOM 1535 C CA . ASN A 1 194 ? -21.024 3.237 11.012 1.00 91.81 194 ASN A CA 1
ATOM 1536 C C . ASN A 1 194 ? -21.436 3.660 9.593 1.00 91.81 194 ASN A C 1
ATOM 1538 O O . ASN A 1 194 ? -22.611 3.567 9.240 1.00 91.81 194 ASN A O 1
ATOM 1542 N N . PHE A 1 195 ? -20.500 4.188 8.802 1.00 90.19 195 PHE A N 1
ATOM 1543 C CA . PHE A 1 195 ? -20.743 4.538 7.409 1.00 90.19 195 PHE A CA 1
ATOM 1544 C C . PHE A 1 195 ? -20.777 3.286 6.520 1.00 90.19 195 PHE A C 1
ATOM 1546 O O . PHE A 1 195 ? -21.736 3.083 5.781 1.00 90.19 195 PHE A O 1
ATOM 1553 N N . ILE A 1 196 ? -19.780 2.412 6.647 1.00 92.25 196 ILE A N 1
ATOM 1554 C CA . ILE A 1 196 ? -19.636 1.187 5.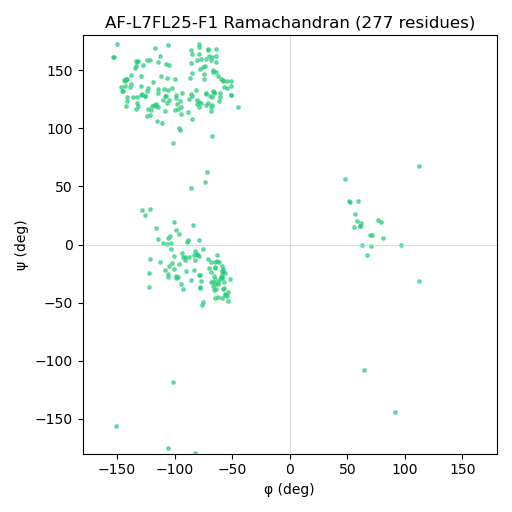846 1.00 92.25 196 ILE A CA 1
ATOM 1555 C C . ILE A 1 196 ? -20.792 0.207 6.098 1.00 92.25 196 ILE A C 1
ATOM 1557 O O . ILE A 1 196 ? -21.329 -0.381 5.160 1.00 92.25 196 ILE A O 1
ATOM 1561 N N . GLU A 1 197 ? -21.254 0.085 7.343 1.00 93.25 197 GLU A N 1
ATOM 1562 C CA . GLU A 1 197 ? -22.389 -0.775 7.700 1.00 93.25 197 GLU A CA 1
ATOM 1563 C C . GLU A 1 197 ? -23.713 -0.295 7.088 1.00 93.25 197 GLU A C 1
ATOM 1565 O O . GLU A 1 197 ? -24.572 -1.120 6.772 1.00 93.25 197 GLU A O 1
ATOM 1570 N N . LYS A 1 198 ? -23.869 1.010 6.815 1.00 91.69 198 LYS A N 1
ATOM 1571 C CA . LYS A 1 198 ? -25.023 1.530 6.053 1.00 91.69 198 LYS A CA 1
ATOM 1572 C C . LYS A 1 198 ? -25.002 1.095 4.589 1.00 91.69 198 LYS A C 1
ATOM 1574 O O . LYS A 1 198 ? -26.066 1.022 3.982 1.00 91.69 198 LYS A O 1
ATOM 1579 N N . CYS A 1 199 ? -23.833 0.758 4.044 1.00 91.12 199 CYS A N 1
ATOM 1580 C CA . CYS A 1 199 ? -23.703 0.121 2.733 1.00 91.12 199 CYS A CA 1
ATOM 1581 C C . CYS A 1 199 ? -23.995 -1.395 2.772 1.00 91.12 199 CYS A C 1
ATOM 1583 O O . CYS A 1 199 ? -23.852 -2.066 1.754 1.00 91.12 199 CYS A O 1
ATOM 1585 N N . GLY A 1 200 ? -24.397 -1.958 3.920 1.00 93.19 200 GLY A N 1
ATOM 1586 C CA . GLY A 1 200 ? -24.683 -3.388 4.068 1.00 93.19 200 GLY A CA 1
ATOM 1587 C C . GLY A 1 200 ? -23.436 -4.263 4.228 1.00 93.19 200 GLY A C 1
ATOM 1588 O O . GLY A 1 200 ? -23.508 -5.470 3.994 1.00 93.19 200 GLY A O 1
ATOM 1589 N N . VAL A 1 201 ? -22.303 -3.671 4.619 1.00 95.56 201 VAL A N 1
ATOM 1590 C CA . VAL A 1 201 ? -21.007 -4.350 4.748 1.00 95.56 201 VAL A CA 1
ATOM 1591 C C . VAL A 1 201 ? -20.558 -4.379 6.203 1.00 95.56 201 VAL A C 1
ATOM 1593 O O . VAL A 1 201 ? -20.527 -3.355 6.874 1.00 95.56 201 VAL A O 1
ATOM 1596 N N . GLN A 1 202 ? -20.171 -5.552 6.699 1.00 96.62 202 GLN A N 1
ATOM 1597 C CA . GLN A 1 202 ? -19.690 -5.714 8.067 1.00 96.62 202 GLN A CA 1
ATOM 1598 C C . GLN A 1 202 ? -18.177 -5.470 8.157 1.00 96.62 202 GLN A C 1
ATOM 1600 O O . GLN A 1 202 ? -17.390 -6.155 7.502 1.00 96.62 202 GLN A O 1
ATOM 1605 N N . CYS A 1 203 ? -17.749 -4.560 9.030 1.00 95.62 203 CYS A N 1
ATOM 1606 C CA . CYS A 1 203 ? -16.328 -4.364 9.325 1.00 95.62 203 CYS A CA 1
ATOM 1607 C C . CYS A 1 203 ? -15.833 -5.406 10.334 1.00 95.62 203 CYS A C 1
ATOM 1609 O O . CYS A 1 203 ? -16.463 -5.626 11.369 1.00 95.62 203 CYS A O 1
ATOM 1611 N N . THR A 1 204 ? -14.692 -6.041 10.062 1.00 95.12 204 THR A N 1
ATOM 1612 C CA . THR A 1 204 ? -14.142 -7.089 10.945 1.00 95.12 204 THR A CA 1
ATOM 1613 C C . THR A 1 204 ? -12.993 -6.617 11.826 1.00 95.12 204 THR A C 1
ATOM 1615 O O . THR A 1 204 ? -12.637 -7.315 12.771 1.00 95.12 204 THR A O 1
ATOM 1618 N N . ASN A 1 205 ? -12.388 -5.466 11.520 1.00 96.31 205 ASN A N 1
ATOM 1619 C CA . ASN A 1 205 ? -11.221 -4.961 12.233 1.00 96.31 205 ASN A CA 1
ATOM 1620 C C . ASN A 1 205 ? -11.390 -3.482 12.584 1.00 96.31 205 ASN A C 1
ATOM 1622 O O . ASN A 1 205 ? -11.467 -2.634 11.699 1.00 96.31 205 ASN A O 1
ATOM 1626 N N . LEU A 1 206 ? -11.417 -3.184 13.883 1.00 96.31 206 LEU A N 1
ATOM 1627 C CA . LEU A 1 206 ? -11.628 -1.831 14.395 1.00 96.31 206 LEU A CA 1
ATOM 1628 C C . LEU A 1 206 ? -10.378 -1.276 15.073 1.00 96.31 206 LEU A C 1
ATOM 1630 O O . LEU A 1 206 ? -9.652 -2.007 15.757 1.00 96.31 206 LEU A O 1
ATOM 1634 N N . GLU A 1 207 ? -10.173 0.026 14.927 1.00 96.06 207 GLU A N 1
ATOM 1635 C CA . GLU A 1 207 ? -9.200 0.811 15.681 1.00 96.06 207 GLU A CA 1
ATOM 1636 C C . GLU A 1 207 ? -9.855 1.446 16.912 1.00 96.06 207 GLU A C 1
ATOM 1638 O O . GLU A 1 207 ? -10.922 2.058 16.827 1.00 96.06 207 GLU A O 1
ATOM 1643 N N . PHE A 1 208 ? -9.222 1.279 18.074 1.00 96.06 208 PHE A N 1
ATOM 1644 C CA . PHE A 1 208 ? -9.547 2.055 19.261 1.00 96.06 208 PHE A CA 1
ATOM 1645 C C . PHE A 1 208 ? -8.772 3.366 19.208 1.00 96.06 208 PHE A C 1
ATOM 1647 O O . PHE A 1 208 ? -7.556 3.372 19.410 1.00 96.06 208 PHE A O 1
ATOM 1654 N N . GLU A 1 209 ? -9.478 4.462 18.954 1.00 94.12 209 GLU A N 1
ATOM 1655 C CA . GLU A 1 209 ? -8.904 5.802 19.015 1.00 94.12 209 GLU A CA 1
ATOM 1656 C C . GLU A 1 209 ? -8.802 6.258 20.478 1.00 94.12 209 GLU A C 1
ATOM 1658 O O . GLU A 1 209 ? -9.801 6.318 21.204 1.00 94.12 209 GLU A O 1
ATOM 1663 N N . LEU A 1 210 ? -7.586 6.589 20.917 1.00 94.31 210 LEU A N 1
ATOM 1664 C CA . LEU A 1 210 ? -7.279 6.944 22.303 1.00 94.31 210 LEU A CA 1
ATOM 1665 C C . LEU A 1 210 ? -7.944 8.235 22.783 1.00 94.31 210 LEU A C 1
ATOM 1667 O O . LEU A 1 210 ? -8.122 8.397 23.987 1.00 94.31 210 LEU A O 1
ATOM 1671 N N . ASN A 1 211 ? -8.389 9.110 21.882 1.00 91.25 211 ASN A N 1
ATOM 1672 C CA . ASN A 1 211 ? -9.243 10.249 22.233 1.00 91.25 211 ASN A CA 1
ATOM 1673 C C . ASN A 1 211 ? -10.532 9.824 22.969 1.00 91.25 211 ASN A C 1
ATOM 1675 O O . ASN A 1 211 ? -11.061 10.583 23.779 1.00 91.25 211 ASN A O 1
ATOM 1679 N N . ASN A 1 212 ? -10.995 8.586 22.777 1.00 92.44 212 ASN A N 1
ATOM 1680 C CA . ASN A 1 212 ? -12.141 8.023 23.485 1.00 92.44 212 ASN A CA 1
ATOM 1681 C C . ASN A 1 212 ? -11.788 7.486 24.881 1.00 92.44 212 ASN A C 1
ATOM 1683 O O . ASN A 1 212 ? -12.681 7.090 25.635 1.00 92.44 212 ASN A O 1
ATOM 1687 N N . PHE A 1 213 ? -10.509 7.462 25.265 1.00 92.94 213 PHE A N 1
ATOM 1688 C CA . PHE A 1 213 ? -10.084 6.948 26.565 1.00 92.94 213 PHE A CA 1
ATOM 1689 C C . PHE A 1 213 ? -10.668 7.762 27.721 1.00 92.94 213 PHE A C 1
ATOM 1691 O O . PHE A 1 213 ? -11.001 7.197 28.758 1.00 92.94 213 PHE A O 1
ATOM 1698 N N . GLU A 1 214 ? -10.858 9.074 27.564 1.00 90.56 214 GLU A N 1
ATOM 1699 C CA . GLU A 1 214 ? -11.495 9.882 28.606 1.00 90.56 214 GLU A CA 1
ATOM 1700 C C . GLU A 1 214 ? -12.940 9.450 28.878 1.00 90.56 214 GLU A C 1
ATOM 1702 O O . GLU A 1 214 ? -13.385 9.512 30.026 1.00 90.56 214 GLU A O 1
ATOM 1707 N N . TYR A 1 215 ? -13.646 8.969 27.859 1.00 91.81 215 TYR A N 1
ATOM 1708 C CA . TYR A 1 215 ? -14.999 8.450 27.997 1.00 91.81 215 TYR A CA 1
ATOM 1709 C C . TYR A 1 215 ? -15.005 7.050 28.623 1.00 91.81 215 TYR A C 1
ATOM 1711 O O . TYR A 1 215 ? -15.675 6.827 29.630 1.00 91.81 215 TYR A O 1
ATOM 1719 N N . TYR A 1 216 ? -14.226 6.115 28.069 1.00 93.69 216 TYR A N 1
ATOM 1720 C CA . TYR A 1 216 ? -14.244 4.718 28.518 1.00 93.69 216 TYR A CA 1
ATOM 1721 C C . TYR A 1 216 ? -13.481 4.485 29.824 1.00 93.69 216 TYR A C 1
ATOM 1723 O O . TYR A 1 216 ? -13.844 3.600 30.587 1.00 93.69 216 TYR A O 1
ATOM 1731 N N . LYS A 1 217 ? -12.424 5.259 30.092 1.00 93.31 217 LYS A N 1
ATOM 1732 C CA . LYS A 1 217 ? -11.428 5.063 31.168 1.00 93.31 217 LYS A CA 1
ATOM 1733 C C . LYS A 1 217 ? -10.595 3.776 31.069 1.00 93.31 217 LYS A C 1
ATOM 1735 O O . LYS A 1 217 ? -9.726 3.547 31.905 1.00 93.31 217 LYS A O 1
ATOM 1740 N N . TYR A 1 218 ? -10.838 2.950 30.058 1.00 94.00 218 TYR A N 1
ATOM 1741 C CA . TYR A 1 218 ? -10.087 1.744 29.720 1.00 94.00 218 TYR A CA 1
ATOM 1742 C C . TYR A 1 218 ? -10.148 1.521 28.205 1.00 94.00 218 TYR A C 1
ATOM 1744 O O . TYR A 1 218 ? -10.876 2.217 27.497 1.00 94.00 218 TYR A O 1
AT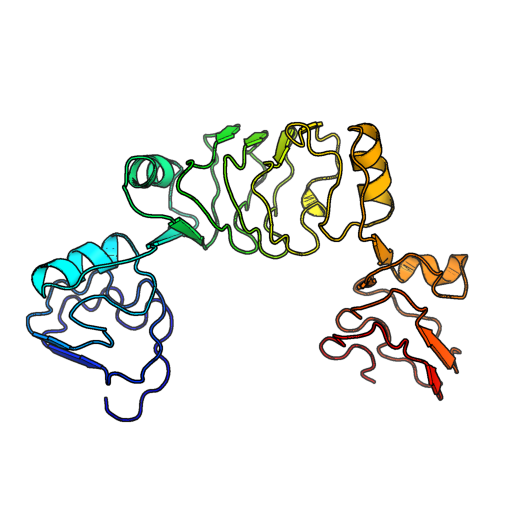OM 1752 N N . ILE A 1 219 ? -9.389 0.545 27.708 1.00 95.69 219 ILE A N 1
ATOM 1753 C CA . ILE A 1 219 ? -9.446 0.106 26.310 1.00 95.69 219 ILE A CA 1
ATOM 1754 C C . ILE A 1 219 ? -10.407 -1.090 26.243 1.00 95.69 219 ILE A C 1
ATOM 1756 O O . ILE A 1 219 ? -10.099 -2.128 26.837 1.00 95.69 219 ILE A O 1
ATOM 1760 N N . PRO A 1 220 ? -11.581 -0.979 25.594 1.00 96.19 220 PRO A N 1
ATOM 1761 C CA . PRO A 1 220 ? -12.553 -2.068 25.556 1.00 96.19 220 PRO A CA 1
ATOM 1762 C C . PRO A 1 220 ? -12.095 -3.252 24.693 1.00 96.19 220 PRO A C 1
ATOM 1764 O O . PRO A 1 220 ? -11.222 -3.127 23.837 1.00 96.19 220 PRO A O 1
ATOM 1767 N N . MET A 1 221 ? -12.716 -4.420 24.884 1.00 95.94 221 MET A N 1
ATOM 1768 C CA . MET A 1 221 ? -12.545 -5.556 23.967 1.00 95.94 221 MET A CA 1
ATOM 1769 C C . MET A 1 221 ? -13.171 -5.268 22.591 1.00 95.94 221 MET A C 1
ATOM 1771 O O . MET A 1 221 ? -14.040 -4.410 22.462 1.00 95.94 221 MET A O 1
ATOM 1775 N N . GLY A 1 222 ? -12.767 -6.032 21.571 1.00 95.00 222 GLY A N 1
ATOM 1776 C CA . GLY A 1 222 ? -13.336 -5.949 20.216 1.00 95.00 222 GLY A CA 1
ATOM 1777 C C . GLY A 1 222 ? -12.549 -5.073 19.237 1.00 95.00 222 GLY A C 1
ATOM 1778 O O . GLY A 1 222 ? -12.918 -4.988 18.069 1.00 95.00 222 GLY A O 1
ATOM 1779 N N . TYR A 1 223 ? -11.444 -4.474 19.684 1.00 96.94 223 TYR A N 1
ATOM 1780 C CA . TYR A 1 223 ? -10.543 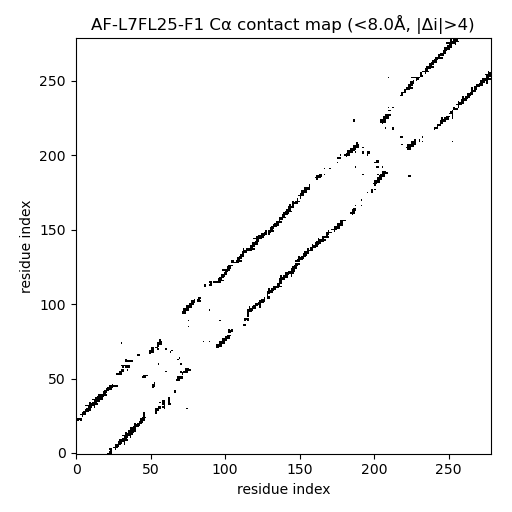-3.697 18.837 1.00 96.94 223 TYR A CA 1
ATOM 1781 C C . TYR A 1 223 ? -9.317 -4.509 18.426 1.00 96.94 223 TYR A C 1
ATOM 1783 O O . TYR A 1 223 ? -8.769 -5.295 19.201 1.00 96.94 223 TYR A O 1
ATOM 1791 N N . LYS A 1 224 ? -8.890 -4.309 17.179 1.00 97.31 224 LYS A N 1
ATOM 1792 C CA . LYS A 1 224 ? -7.737 -4.975 16.569 1.00 97.31 224 LYS A CA 1
ATOM 1793 C C . LYS A 1 224 ? -6.468 -4.136 16.688 1.00 97.31 224 LYS A C 1
ATOM 1795 O O . LYS A 1 224 ? -5.376 -4.689 16.835 1.00 97.31 224 LYS A O 1
ATOM 1800 N N . VAL A 1 225 ? -6.618 -2.818 16.628 1.00 97.00 225 VAL A N 1
ATOM 1801 C CA . VAL A 1 225 ? -5.527 -1.840 16.660 1.00 97.00 225 VAL A CA 1
ATOM 1802 C C . VAL A 1 225 ? -5.833 -0.792 17.722 1.00 97.00 225 VAL A C 1
ATOM 1804 O O . VAL A 1 225 ? -6.994 -0.450 17.930 1.00 97.00 225 VAL A O 1
ATOM 1807 N N . ILE A 1 226 ? -4.800 -0.297 18.396 1.00 96.75 226 ILE A N 1
ATOM 1808 C CA . ILE A 1 226 ? -4.879 0.912 19.218 1.00 96.75 226 ILE A CA 1
ATOM 1809 C C . ILE A 1 226 ? -4.134 2.022 18.487 1.00 96.75 226 ILE A C 1
ATOM 1811 O O . ILE A 1 226 ? -2.973 1.830 18.114 1.00 96.75 226 ILE A O 1
ATOM 1815 N N . GLY A 1 227 ? -4.798 3.159 18.319 1.00 93.50 227 GLY A N 1
ATOM 1816 C CA . GLY A 1 227 ? -4.234 4.368 17.732 1.00 93.50 227 GLY A CA 1
ATOM 1817 C C . GLY A 1 227 ? -4.892 5.624 18.282 1.00 93.50 227 GLY A C 1
ATOM 1818 O O . GLY A 1 227 ? -5.422 5.616 19.389 1.00 93.50 227 GLY A O 1
ATOM 1819 N N . GLY A 1 228 ? -4.850 6.722 17.536 1.00 79.56 228 GLY A N 1
ATOM 1820 C CA . GLY A 1 228 ? -5.261 8.043 18.023 1.00 79.56 228 GLY A CA 1
ATOM 1821 C C . GLY A 1 228 ? -4.064 8.973 18.134 1.00 79.56 228 GLY A C 1
ATOM 1822 O O . GLY A 1 228 ? -3.643 9.341 19.232 1.00 79.56 228 GLY A O 1
ATOM 1823 N N . ASP A 1 229 ? -3.512 9.313 16.970 1.00 67.75 229 ASP A N 1
ATOM 1824 C CA . ASP A 1 229 ? -2.361 10.198 16.845 1.00 67.75 229 ASP A CA 1
ATOM 1825 C C . ASP A 1 229 ? -2.596 11.493 17.641 1.00 67.75 229 ASP A C 1
ATOM 1827 O O . ASP A 1 229 ? -3.668 12.095 17.587 1.00 67.75 229 ASP A O 1
ATOM 1831 N N . GLN A 1 230 ? -1.571 11.932 18.375 1.00 71.00 230 GLN A N 1
ATOM 1832 C CA . GLN A 1 230 ? -1.537 13.200 19.120 1.00 71.00 230 GLN A CA 1
ATOM 1833 C C . GLN A 1 230 ? -2.437 13.298 20.368 1.00 71.00 230 GLN A C 1
ATOM 1835 O O . GLN A 1 230 ? -2.378 14.318 21.061 1.00 71.00 230 GLN A O 1
ATOM 1840 N N . TYR A 1 231 ? -3.224 12.275 20.723 1.00 83.00 231 TYR A N 1
ATOM 1841 C CA . TYR A 1 231 ? -3.950 12.299 21.995 1.00 83.00 231 TYR A CA 1
ATOM 1842 C C . TYR A 1 231 ? -3.019 11.981 23.168 1.00 83.00 231 TYR A C 1
ATOM 1844 O O . TYR A 1 231 ? -2.422 10.909 23.243 1.00 83.00 231 TYR A O 1
ATOM 1852 N N . ARG A 1 232 ? -2.932 12.906 24.128 1.00 84.50 232 ARG A N 1
ATOM 1853 C CA . ARG A 1 232 ? -2.193 12.687 25.372 1.00 84.50 232 ARG A CA 1
ATOM 1854 C C . ARG A 1 232 ? -3.093 12.050 26.412 1.00 84.50 232 ARG A C 1
ATOM 1856 O O . ARG A 1 232 ? -4.033 12.673 26.904 1.00 84.50 232 ARG A O 1
ATOM 1863 N N . LEU A 1 233 ? -2.761 10.818 26.771 1.00 90.44 233 LEU A N 1
ATOM 1864 C CA . LEU A 1 233 ? -3.416 10.124 27.866 1.00 90.44 233 LEU A CA 1
ATOM 1865 C C . LEU A 1 233 ? -3.164 10.822 29.215 1.00 90.44 233 LEU A C 1
ATOM 1867 O O . LEU A 1 233 ? -2.173 11.538 29.380 1.00 90.44 233 LEU A O 1
ATOM 1871 N N . PRO A 1 234 ? -4.041 10.609 30.214 1.00 90.81 234 PRO A N 1
ATOM 1872 C CA . PRO A 1 234 ? -3.886 11.255 31.506 1.00 90.81 234 PRO A CA 1
ATOM 1873 C C . PRO A 1 234 ? -2.568 10.889 32.205 1.00 90.81 234 PRO A C 1
ATOM 1875 O O . PRO A 1 234 ? -2.280 9.719 32.454 1.00 90.81 234 PRO A O 1
ATOM 1878 N N . LEU A 1 235 ? -1.806 11.907 32.617 1.00 91.81 235 LEU A N 1
ATOM 1879 C CA . LEU A 1 235 ? -0.474 11.743 33.223 1.00 91.81 235 LEU A CA 1
ATOM 1880 C C . LEU A 1 235 ? -0.480 10.984 34.561 1.00 91.81 235 LEU A C 1
ATOM 1882 O O . LEU A 1 235 ? 0.576 10.575 35.038 1.00 91.81 235 LEU A O 1
ATOM 1886 N N . TYR A 1 236 ? -1.649 10.804 35.186 1.00 92.06 236 TYR A N 1
ATOM 1887 C CA . TYR A 1 236 ? -1.805 10.034 36.423 1.00 92.06 236 TYR A CA 1
ATOM 1888 C C . TYR A 1 236 ? -1.865 8.516 36.201 1.00 92.06 236 TYR A C 1
ATOM 1890 O O . TYR A 1 236 ? -1.884 7.773 37.183 1.00 92.06 236 TYR A O 1
ATOM 1898 N N . LEU A 1 237 ? -1.942 8.035 34.954 1.00 94.50 237 LEU A N 1
ATOM 1899 C CA . LEU A 1 237 ? -2.033 6.603 34.680 1.00 94.50 237 LEU A CA 1
ATOM 1900 C C . LEU A 1 237 ? -0.790 5.870 35.192 1.00 94.50 237 LEU A C 1
ATOM 1902 O O . LEU A 1 237 ? 0.336 6.166 34.799 1.00 94.50 237 LEU A O 1
ATOM 1906 N N . THR A 1 238 ? -1.018 4.884 36.058 1.00 96.62 238 THR A N 1
ATOM 1907 C CA . THR A 1 238 ? 0.030 4.015 36.612 1.00 96.62 238 THR A CA 1
ATOM 1908 C C . THR A 1 238 ? 0.031 2.622 36.003 1.00 96.62 238 THR A C 1
ATOM 1910 O O . THR A 1 238 ? 1.038 1.916 36.084 1.00 96.62 238 THR A O 1
ATOM 1913 N N . GLN A 1 239 ? -1.071 2.226 35.369 1.00 96.88 239 GLN A N 1
ATOM 1914 C CA . GLN A 1 239 ? -1.217 0.937 34.718 1.00 96.88 239 GLN A CA 1
ATOM 1915 C C . GLN A 1 239 ? -2.006 1.078 33.417 1.00 96.88 239 GLN A C 1
ATOM 1917 O O . GLN A 1 239 ? -2.985 1.820 33.358 1.00 96.88 239 GLN A O 1
ATOM 1922 N N . ILE A 1 240 ? -1.601 0.314 32.404 1.00 96.44 240 ILE A N 1
ATOM 1923 C CA . ILE A 1 240 ? -2.353 0.107 31.165 1.00 96.44 240 ILE A CA 1
ATOM 1924 C C . ILE A 1 240 ? -2.597 -1.391 30.984 1.00 96.44 240 ILE A C 1
ATOM 1926 O O . ILE A 1 240 ? -1.689 -2.202 31.157 1.00 96.44 240 ILE A O 1
ATOM 1930 N N . ILE A 1 241 ? -3.826 -1.753 30.626 1.00 97.69 241 ILE A N 1
ATOM 1931 C CA . ILE A 1 241 ? -4.201 -3.122 30.265 1.00 97.69 241 ILE A CA 1
ATOM 1932 C C . ILE A 1 241 ? -4.636 -3.103 28.805 1.00 97.69 241 ILE A C 1
ATOM 1934 O O . ILE A 1 241 ? -5.581 -2.400 28.445 1.00 97.69 241 ILE A O 1
ATOM 1938 N N . ILE A 1 242 ? -3.931 -3.860 27.970 1.00 98.12 242 ILE A N 1
ATOM 1939 C CA . ILE A 1 242 ? -4.246 -4.023 26.556 1.00 98.12 242 ILE A CA 1
ATOM 1940 C C . ILE A 1 242 ? -5.117 -5.286 26.409 1.00 98.12 242 ILE A C 1
ATOM 1942 O O . ILE A 1 242 ? -4.671 -6.378 26.766 1.00 98.12 242 ILE A O 1
ATOM 1946 N N . PRO A 1 243 ? -6.363 -5.177 25.919 1.00 97.81 243 PRO A N 1
ATOM 1947 C CA . PRO A 1 243 ? -7.299 -6.299 25.898 1.00 97.81 243 PRO A CA 1
ATOM 1948 C C . PRO A 1 243 ? -6.959 -7.348 24.830 1.00 97.81 243 PRO A C 1
ATOM 1950 O O . PRO A 1 243 ? -6.397 -7.043 23.775 1.00 97.81 243 PRO A O 1
ATOM 1953 N N . ASN A 1 244 ? -7.381 -8.595 25.072 1.00 96.00 244 ASN A N 1
ATOM 1954 C CA . ASN A 1 244 ? -7.317 -9.668 24.075 1.00 96.00 244 ASN A CA 1
ATOM 1955 C C . ASN A 1 244 ? -8.076 -9.281 22.795 1.00 96.00 244 ASN A C 1
ATOM 1957 O O . ASN A 1 244 ? -9.194 -8.769 22.850 1.00 96.00 244 ASN A O 1
ATOM 1961 N N . GLY A 1 245 ? -7.464 -9.559 21.642 1.00 96.19 245 GLY A N 1
ATOM 1962 C CA . GLY A 1 245 ? -7.958 -9.165 20.318 1.00 96.19 245 GLY A CA 1
ATOM 1963 C C . GLY A 1 245 ? -7.071 -8.116 19.645 1.00 96.19 245 GLY A C 1
ATOM 1964 O O . GLY A 1 245 ? -6.886 -8.178 18.426 1.00 96.19 245 GLY A O 1
ATOM 1965 N N . VAL A 1 246 ? -6.432 -7.243 20.433 1.00 98.31 246 VAL A N 1
ATOM 1966 C CA . VAL A 1 246 ? -5.479 -6.250 19.926 1.00 98.31 246 VAL A CA 1
ATOM 1967 C C . VAL A 1 246 ? -4.236 -6.958 19.390 1.00 98.31 246 VAL A C 1
ATOM 1969 O O . VAL A 1 246 ? -3.616 -7.766 20.084 1.00 98.31 246 VAL A O 1
ATOM 1972 N N . SER A 1 247 ? -3.864 -6.657 18.146 1.00 97.56 247 SER A N 1
ATOM 1973 C CA . SER A 1 247 ? -2.649 -7.161 17.496 1.00 97.56 247 SER A CA 1
ATOM 1974 C C . SER A 1 247 ? -1.605 -6.089 17.207 1.00 97.56 247 SER A C 1
ATOM 1976 O O . SER A 1 247 ? -0.453 -6.443 16.951 1.00 97.56 247 SER A O 1
ATOM 1978 N N . GLN A 1 248 ? -1.974 -4.809 17.259 1.00 97.38 248 GLN A N 1
ATOM 1979 C CA . GLN A 1 248 ? -1.067 -3.699 16.977 1.00 97.38 248 GLN A CA 1
ATOM 1980 C C . GLN A 1 248 ? -1.330 -2.498 17.887 1.00 97.38 248 GLN A C 1
ATOM 1982 O O . GLN A 1 248 ? -2.480 -2.148 18.148 1.00 97.38 248 GLN A O 1
ATOM 1987 N N . ILE A 1 249 ? -0.245 -1.859 18.323 1.00 97.06 249 ILE A N 1
ATOM 1988 C CA . ILE A 1 249 ? -0.242 -0.548 18.978 1.00 97.06 249 ILE A CA 1
ATOM 1989 C C . ILE A 1 249 ? 0.517 0.419 18.068 1.00 97.06 249 ILE A C 1
ATOM 1991 O O . ILE A 1 249 ? 1.686 0.175 17.752 1.00 97.06 249 ILE A O 1
ATOM 1995 N N . ASN A 1 250 ? -0.151 1.488 17.635 1.00 95.19 250 ASN A N 1
ATOM 1996 C CA . ASN A 1 250 ? 0.419 2.497 16.748 1.00 95.19 250 ASN A CA 1
ATOM 1997 C C . ASN A 1 250 ? 1.472 3.363 17.456 1.00 95.19 250 ASN A C 1
ATOM 1999 O O . ASN A 1 250 ? 1.656 3.318 18.677 1.00 95.19 250 ASN A O 1
ATOM 2003 N N . SER A 1 251 ? 2.222 4.118 16.655 1.00 93.38 251 SER A N 1
ATOM 2004 C CA . SER A 1 251 ? 3.319 4.950 17.143 1.00 93.38 251 SER A CA 1
ATOM 2005 C C . SER A 1 251 ? 2.807 5.977 18.153 1.00 93.38 251 SER A C 1
ATOM 2007 O O . SER A 1 251 ? 1.717 6.514 17.991 1.00 93.38 251 SER A O 1
ATOM 2009 N N . HIS A 1 252 ? 3.594 6.245 19.195 1.00 93.50 252 HIS A N 1
ATOM 2010 C CA . HIS A 1 252 ? 3.319 7.284 20.202 1.00 93.50 252 HIS A CA 1
ATOM 2011 C C . HIS A 1 252 ? 1.963 7.212 20.945 1.00 93.50 252 HIS A C 1
ATOM 2013 O O . HIS A 1 252 ? 1.589 8.166 21.614 1.00 93.50 252 HIS A O 1
ATOM 2019 N N . CYS A 1 253 ? 1.240 6.088 20.897 1.00 93.75 253 CYS A N 1
ATOM 2020 C CA . CYS A 1 253 ? -0.057 5.928 21.575 1.00 93.75 253 CYS A CA 1
ATOM 2021 C C . CYS A 1 253 ? -0.012 6.204 23.090 1.00 93.75 253 CYS A C 1
ATOM 2023 O O . CYS A 1 253 ? -0.898 6.832 23.657 1.00 93.75 253 CYS A O 1
ATOM 2025 N N . PHE A 1 254 ? 1.025 5.722 23.764 1.00 94.12 254 PHE A N 1
ATOM 2026 C CA . PHE A 1 254 ? 1.198 5.796 25.214 1.00 94.12 254 PHE A CA 1
ATOM 2027 C C . PHE A 1 254 ? 2.484 6.543 25.582 1.00 94.12 254 PHE A C 1
ATOM 2029 O O . PHE A 1 254 ? 3.116 6.222 26.592 1.00 94.12 254 PHE A O 1
ATOM 2036 N N . SER A 1 255 ? 2.908 7.498 24.748 1.00 92.06 255 SER A N 1
ATOM 2037 C CA . SER A 1 255 ? 4.090 8.302 25.044 1.00 92.06 255 SER A CA 1
ATOM 2038 C C . SER A 1 255 ? 3.832 9.321 26.156 1.00 92.06 255 SER A C 1
ATOM 2040 O O . SER A 1 255 ? 2.688 9.694 26.418 1.00 92.06 255 SER A O 1
ATOM 2042 N N . ASP A 1 256 ? 4.902 9.796 26.791 1.00 92.31 256 ASP A N 1
ATOM 2043 C CA . ASP A 1 256 ? 4.884 10.846 27.817 1.00 92.31 256 ASP A CA 1
ATOM 2044 C C . ASP A 1 256 ? 4.014 10.496 29.049 1.00 92.31 256 ASP A C 1
ATOM 2046 O O . ASP A 1 256 ? 3.341 11.360 29.614 1.00 92.31 256 ASP A O 1
ATOM 2050 N N . LEU A 1 257 ? 4.006 9.230 29.491 1.00 93.69 257 LEU A N 1
ATOM 2051 C CA . LEU A 1 257 ? 3.282 8.786 30.694 1.00 93.69 257 LEU A CA 1
ATOM 2052 C C . LEU A 1 257 ? 4.224 8.623 31.904 1.00 93.69 257 LEU A C 1
ATOM 2054 O O . LEU A 1 257 ? 4.693 7.515 32.176 1.00 93.69 257 LEU A O 1
ATOM 2058 N N . PRO A 1 258 ? 4.485 9.689 32.691 1.00 94.38 258 PRO A N 1
ATOM 2059 C CA . PRO A 1 258 ? 5.559 9.698 33.687 1.00 94.38 258 PRO A CA 1
ATOM 2060 C C . PRO A 1 258 ? 5.312 8.796 34.894 1.00 94.38 258 PRO A C 1
ATOM 2062 O O . PRO A 1 258 ? 6.249 8.441 35.605 1.00 94.38 258 PRO A O 1
ATOM 2065 N N . ASN A 1 259 ? 4.053 8.439 35.145 1.00 95.62 259 ASN A N 1
ATOM 2066 C CA . ASN A 1 259 ? 3.664 7.628 36.291 1.00 95.62 259 ASN A CA 1
ATOM 2067 C C . ASN A 1 259 ? 3.380 6.167 35.927 1.00 95.62 259 ASN A C 1
ATOM 2069 O O . ASN A 1 259 ? 3.031 5.397 36.825 1.00 95.62 259 ASN A O 1
ATOM 2073 N N . LEU A 1 260 ? 3.531 5.770 34.656 1.00 96.00 260 LEU A N 1
ATOM 2074 C CA . LEU A 1 260 ? 3.225 4.421 34.189 1.00 96.00 260 LEU A CA 1
ATOM 2075 C C . LEU A 1 260 ? 4.219 3.409 34.773 1.00 96.00 260 LEU A C 1
ATOM 2077 O O . LEU A 1 260 ? 5.410 3.433 34.482 1.00 96.00 260 LEU A O 1
ATOM 2081 N N . LYS A 1 261 ? 3.715 2.494 35.602 1.00 97.00 261 LYS A N 1
ATOM 2082 C CA . LYS A 1 261 ? 4.497 1.461 36.302 1.00 97.00 261 LYS A CA 1
ATOM 2083 C C . LYS A 1 261 ? 4.272 0.061 35.745 1.00 97.00 261 LYS A C 1
ATOM 2085 O O . LYS A 1 261 ? 5.088 -0.823 35.990 1.00 97.00 261 LYS A O 1
ATOM 2090 N N . LYS A 1 262 ? 3.153 -0.173 35.056 1.00 97.81 262 LYS A N 1
ATOM 2091 C CA . LYS A 1 262 ? 2.751 -1.507 34.603 1.00 97.81 262 LYS A CA 1
ATOM 2092 C C . LYS A 1 262 ? 2.009 -1.452 33.270 1.00 97.81 262 LYS A C 1
ATOM 2094 O O . LYS A 1 262 ? 1.093 -0.653 33.105 1.00 97.81 262 LYS A O 1
ATOM 2099 N N . VAL A 1 263 ? 2.358 -2.352 32.356 1.00 97.75 263 VAL A N 1
ATOM 2100 C CA . VAL A 1 263 ? 1.604 -2.593 31.119 1.00 97.75 263 VAL A CA 1
ATOM 2101 C C . VAL A 1 263 ? 1.336 -4.087 31.000 1.00 97.75 263 VAL A C 1
ATOM 2103 O O . VAL A 1 263 ? 2.255 -4.891 31.144 1.00 97.75 263 VAL A O 1
ATOM 2106 N N . GLU A 1 264 ? 0.082 -4.458 30.771 1.00 98.25 264 GLU A N 1
ATOM 2107 C CA . GLU A 1 264 ? -0.321 -5.838 30.494 1.00 98.25 264 GLU A CA 1
ATOM 2108 C C . GLU A 1 264 ? -0.634 -5.988 29.006 1.00 98.25 264 GLU A C 1
ATOM 2110 O O . GLU A 1 264 ? -1.464 -5.250 28.473 1.00 98.25 264 GLU A O 1
ATOM 2115 N N . PHE A 1 265 ? 0.032 -6.934 28.341 1.00 98.25 265 PHE A N 1
ATOM 2116 C CA . PHE A 1 265 ? -0.142 -7.210 26.916 1.00 98.25 265 PHE A CA 1
ATOM 2117 C C . PHE A 1 265 ? -0.918 -8.513 26.686 1.00 98.25 265 PHE A C 1
ATOM 2119 O O . PHE A 1 265 ? -0.693 -9.483 27.413 1.00 98.25 265 PHE A O 1
ATOM 2126 N N . PRO A 1 266 ? -1.779 -8.579 25.655 1.00 97.94 266 PRO A N 1
ATOM 2127 C CA . PRO A 1 266 ? -2.489 -9.793 25.299 1.00 97.94 266 PRO A CA 1
ATOM 2128 C C . PRO A 1 266 ? -1.596 -10.725 24.477 1.00 97.94 266 PRO A C 1
ATOM 2130 O O . PRO A 1 266 ? -0.694 -10.286 23.759 1.00 97.94 266 PRO A O 1
ATOM 2133 N N . GLU A 1 267 ? -1.935 -12.012 24.457 1.00 97.44 267 GLU A N 1
ATOM 2134 C CA . GLU A 1 267 ? -1.248 -13.004 23.615 1.00 97.44 267 GLU A CA 1
ATOM 2135 C C . GLU A 1 267 ? -1.436 -12.754 22.111 1.00 97.44 267 GLU A C 1
ATOM 2137 O O . GLU A 1 267 ? -0.718 -13.315 21.281 1.00 97.44 267 GLU A O 1
ATOM 2142 N N . THR A 1 268 ? -2.406 -11.920 21.729 1.00 97.94 268 THR A N 1
ATOM 2143 C CA . THR A 1 268 ? -2.696 -11.559 20.336 1.00 97.94 268 THR A CA 1
ATOM 2144 C C . THR A 1 268 ? -1.801 -10.450 19.790 1.00 97.94 268 THR A C 1
ATOM 2146 O O . THR A 1 268 ? -1.777 -10.263 18.571 1.00 97.94 268 THR A O 1
ATOM 2149 N N . LEU A 1 269 ? -1.061 -9.732 20.645 1.00 98.19 269 LEU A N 1
ATOM 2150 C CA . LEU A 1 269 ? -0.217 -8.610 20.236 1.00 98.19 269 LEU A CA 1
ATOM 2151 C C . LEU A 1 269 ? 0.947 -9.098 19.366 1.00 98.19 269 LEU A C 1
ATOM 2153 O O . LEU A 1 269 ? 1.614 -10.083 19.686 1.00 98.19 269 LEU A O 1
ATOM 2157 N N . ARG A 1 270 ? 1.174 -8.437 18.231 1.00 97.81 270 ARG A N 1
ATOM 2158 C CA . ARG A 1 270 ? 2.256 -8.762 17.288 1.00 97.81 270 ARG A CA 1
ATOM 2159 C C . ARG A 1 270 ? 3.184 -7.577 17.066 1.00 97.81 270 ARG A C 1
ATOM 2161 O O . ARG A 1 270 ? 4.390 -7.774 16.965 1.00 97.81 270 ARG A O 1
ATOM 2168 N N . ASN A 1 271 ? 2.626 -6.366 17.040 1.00 97.38 271 ASN A N 1
ATOM 2169 C CA . ASN A 1 271 ? 3.357 -5.164 16.661 1.00 97.38 271 ASN A CA 1
ATOM 2170 C C . ASN A 1 271 ? 3.191 -4.065 17.720 1.00 97.38 271 ASN A C 1
ATOM 2172 O O . ASN A 1 271 ? 2.074 -3.722 18.107 1.00 97.38 271 ASN A O 1
ATOM 2176 N N . ILE A 1 272 ? 4.313 -3.489 18.149 1.00 97.31 272 ILE A N 1
ATOM 2177 C CA . ILE A 1 272 ? 4.374 -2.245 18.921 1.00 97.31 272 ILE A CA 1
ATOM 2178 C C . ILE A 1 272 ? 5.219 -1.285 18.092 1.00 97.31 272 ILE A C 1
ATOM 2180 O O . ILE A 1 272 ? 6.409 -1.530 17.885 1.00 97.31 272 ILE A O 1
ATOM 2184 N N . ASN A 1 273 ? 4.592 -0.239 17.564 1.00 95.56 273 ASN A N 1
ATOM 2185 C CA . ASN A 1 273 ? 5.254 0.673 16.642 1.00 95.56 273 ASN A CA 1
ATOM 2186 C C . ASN A 1 273 ? 6.164 1.670 17.376 1.00 95.56 273 ASN A C 1
ATOM 2188 O O . ASN A 1 273 ? 6.228 1.726 18.609 1.00 95.56 273 ASN A O 1
ATOM 2192 N N . TYR A 1 274 ? 6.915 2.438 16.586 1.00 94.81 274 TYR A N 1
ATOM 2193 C CA . TYR A 1 274 ? 7.941 3.355 17.068 1.00 94.81 274 TYR A CA 1
ATOM 2194 C C . TYR A 1 274 ? 7.420 4.284 18.172 1.00 94.81 274 TYR A C 1
ATOM 2196 O O . TYR A 1 274 ? 6.382 4.928 18.035 1.00 94.81 274 TYR A O 1
ATOM 2204 N N . GLY A 1 275 ? 8.149 4.337 19.287 1.00 94.19 275 GLY A N 1
ATOM 2205 C CA . GLY A 1 275 ? 7.857 5.252 20.386 1.00 94.19 275 GLY A CA 1
ATOM 2206 C C . GLY A 1 275 ? 6.492 5.067 21.055 1.00 94.19 275 GLY A C 1
ATOM 2207 O O . GLY A 1 275 ? 6.080 5.961 21.786 1.00 94.19 275 GLY A O 1
ATOM 2208 N N . ALA A 1 276 ? 5.795 3.939 20.851 1.00 95.00 276 ALA A N 1
ATOM 2209 C CA . ALA A 1 276 ? 4.470 3.694 21.428 1.00 95.00 276 ALA A CA 1
ATOM 2210 C C . ALA A 1 276 ? 4.406 3.911 22.948 1.00 95.00 276 ALA A C 1
ATOM 2212 O O . ALA A 1 276 ? 3.360 4.303 23.435 1.00 95.00 276 ALA A O 1
ATOM 2213 N N . PHE A 1 277 ? 5.509 3.696 23.671 1.00 94.38 277 PHE A N 1
ATOM 2214 C CA . PHE A 1 277 ? 5.653 3.948 25.112 1.00 94.38 277 PHE A CA 1
ATOM 2215 C C . PHE A 1 277 ? 6.894 4.813 25.417 1.00 94.38 277 PHE A C 1
ATOM 2217 O O . PHE A 1 277 ? 7.546 4.625 26.442 1.00 94.38 277 PHE A O 1
ATOM 2224 N N . ALA A 1 278 ? 7.301 5.686 24.485 1.00 91.88 278 ALA A N 1
ATOM 2225 C CA . ALA A 1 278 ? 8.447 6.576 24.691 1.00 91.88 278 ALA A CA 1
ATOM 2226 C C . ALA A 1 278 ? 8.163 7.612 25.791 1.00 91.88 278 ALA A C 1
ATOM 2228 O O . ALA A 1 278 ? 7.019 8.014 25.983 1.00 91.88 278 ALA A O 1
ATOM 2229 N N . PHE A 1 279 ? 9.210 8.034 26.493 1.00 81.44 279 PHE A N 1
ATOM 2230 C CA . PHE A 1 279 ? 9.173 9.117 27.475 1.00 81.44 279 PHE A CA 1
ATOM 2231 C C . PHE A 1 279 ? 9.765 10.394 26.879 1.00 81.44 279 PHE A C 1
ATOM 2233 O O . PHE A 1 279 ? 10.681 10.255 26.030 1.00 81.44 279 PHE A O 1
#

Secondary structure (DSSP, 8-state):
--S--EE-TTTTTT-TT--EEE--TT-EE-TTTTTT-TT-SEEE-SEETTEESS-B-HHHHHHHGGGT-B-SSEEEEE-TT--THHHHHHTT-SS-EEEEE-B--SS-SEEE--TTEEEE-TT-B--TT--EEE-TT--EE-TT-B-S--SEEE--TT--EE-TTTTTTT-SS-EEE-TT-SEEEEEE-HHHHHHHHHTT-EEEEEEEEGGGHHHHSS--TT-SEEE-TT----TT--EEEPPTT--EE-TTTT-S-TT--EEE--TT--EE-TTTT--

Mean predicted aligned error: 4.81 Å

InterPro domains:
  IPR026906 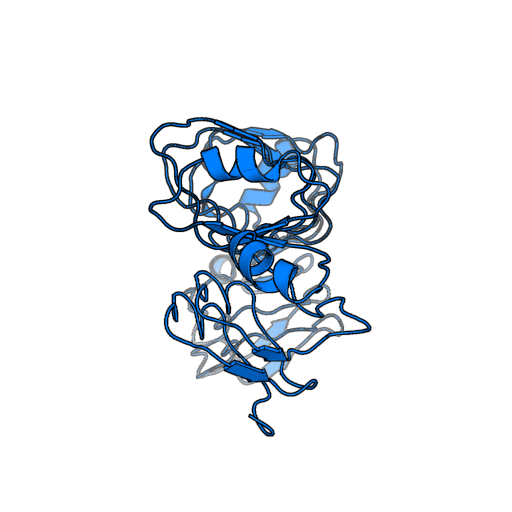BspA-type LRR region [PF13306] (3-52)
  IPR026906 BspA-type LRR region [PF13306] (103-216)
  IPR026906 BspA-type LRR region [PF13306] (236-278)
  IPR032675 Leucine-rich repeat domain superfamily [G3DSA:3.80.10.10] (1-67)
  IPR032675 Leucine-rich repeat domain superfamily [G3DSA:3.80.10.10] (100-279)
  IPR053139 Putative surface bspA-like protein [PTHR45661] (2-227)

Solvent-accessible surface area (backbone atoms only — not comparable to full-atom values): 14625 Å² total; per-residue (Å²): 83,87,82,54,57,68,44,58,62,42,72,42,44,60,36,40,79,44,42,68,48,57,45,36,71,76,32,46,55,41,40,37,28,42,20,56,29,75,37,51,80,43,80,45,65,38,52,60,92,44,31,44,81,48,46,35,22,76,52,21,46,66,55,39,44,84,77,62,44,42,82,63,47,32,38,51,76,33,46,90,85,49,59,73,63,60,55,69,72,48,56,82,47,99,45,44,28,31,42,36,50,30,47,50,52,92,85,42,44,63,49,73,43,46,69,44,32,41,32,38,30,48,41,25,36,52,42,70,52,33,36,30,43,34,46,52,43,28,28,31,41,34,41,34,27,35,57,24,48,35,45,31,38,39,45,40,78,54,53,78,43,61,25,47,52,50,56,73,48,33,80,60,91,40,51,64,44,43,77,82,43,58,65,40,78,39,54,32,45,70,70,54,41,63,54,45,44,75,65,67,21,46,68,76,29,29,38,42,47,48,73,50,34,81,78,65,75,54,62,70,72,79,27,31,31,41,34,39,83,92,42,78,67,68,56,80,42,39,64,48,64,48,40,62,58,25,29,36,37,36,53,46,46,50,33,64,44,87,44,55,76,46,75,45,78,32,94,51,51,77,45,74,37,69,51,24,72,34,118

Nearest PDB structures (foldseek):
  4fs7-assembly1_A  TM=2.961E-01  e=1.964E-05  Bacteroides ovatus ATCC 8483
  4h09-assembly2_B  TM=2.552E-01  e=1.095E-02  Eubacterium ventriosum ATCC 27560
  6mlx-assembly3_C  TM=3.022E-01  e=7.194E-02  Treponema pallidum

Sequence (279 aa):
MQNVTKICQFSFKNCSSLKSLHINKRAKISFGCFEGCVGLTSLEIPNNNKKVTFKVTNEDEKVLTPFGYTFGDHVCYFNTKDTYLKFDEIKNKNYFYELQGNFSSEELDTIVIPKNVTKISTGFFGMDALKSIDLGCVKELEDECFECSVNSLTIPTTLTKIGTKLFQSIIKPTSIDFCGNKYYTGIVTKQEQNFIEKCGVQCTNLEFELNNFEYYKYIPMGYKVIGGDQYRLPLYLTQIIIPNGVSQINSHCFSDLPNLKKVEFPETLRNINYGAFAF

Foldseek 3Di:
DAPAQEDDACCCALVCQDAEDADDQNHDYEENPCQNVVNYPYDHYRDDVLEHPYAYAPRRCVVSVVVVHDYAAHEDEDDPPDAPCSQVVPQPDPHAYEYDDADDDPPDQEDEHRQSYAEYEANHHPEESHAEYEPHQYAEYAANSDNYAHQEYEAEPNHPYYYAPPCVHHPDNHHYHPVPAQEDAYEDEPSVQVVVVVNNHHYQAYEDACVCCVVVVAGDPRHQEYYHPPDADDLCDQEHEDDPNHAEYDACCQDPNPNHNYYHDYPNHNYYDHNSHHD

Organism: NCBI:txid370355